Protein AF-0000000072577385 (afdb_homodimer)

Organism: Streptomyces coelicolor (strain ATCC BAA-471 / A3(2) / M145) (NCBI:txid100226)

Structure (mmCIF, N/CA/C/O backbone):
data_AF-0000000072577385-model_v1
#
loop_
_entity.id
_entity.type
_entity.pdbx_description
1 polymer 'Transcriptional regulator'
#
loop_
_atom_site.group_PDB
_atom_site.id
_atom_site.type_symbol
_atom_site.label_atom_id
_atom_site.label_alt_id
_atom_site.label_comp_id
_atom_site.label_asym_id
_atom_site.label_entity_id
_atom_site.label_seq_id
_atom_site.pdbx_PDB_ins_code
_atom_site.Cartn_x
_atom_site.Cartn_y
_atom_site.Cartn_z
_atom_site.occupancy
_atom_site.B_iso_or_equiv
_atom_site.auth_seq_id
_atom_site.auth_comp_id
_atom_site.auth_asym_id
_atom_site.auth_atom_id
_atom_site.pdbx_PDB_model_num
ATOM 1 N N . MET A 1 1 ? -15.625 -15.891 14.25 1 53.81 1 MET A N 1
ATOM 2 C CA . MET A 1 1 ? -14.234 -16.266 13.984 1 53.81 1 MET A CA 1
ATOM 3 C C . MET A 1 1 ? -14 -16.469 12.492 1 53.81 1 MET A C 1
ATOM 5 O O . MET A 1 1 ? -13.055 -15.898 11.93 1 53.81 1 MET A O 1
ATOM 9 N N . ASP A 1 2 ? -15.062 -17.094 11.891 1 67.69 2 ASP A N 1
ATOM 10 C CA . ASP A 1 2 ? -15 -17.438 10.469 1 67.69 2 ASP A CA 1
ATOM 11 C C . ASP A 1 2 ? -15.195 -16.203 9.594 1 67.69 2 ASP A C 1
ATOM 13 O O . ASP A 1 2 ? -14.484 -16.016 8.609 1 67.69 2 ASP A O 1
ATOM 17 N N . ASP A 1 3 ? -15.93 -15.266 10.227 1 82.25 3 ASP A N 1
ATOM 18 C CA . ASP A 1 3 ? -16.25 -14.086 9.43 1 82.25 3 ASP A CA 1
ATOM 19 C C . ASP A 1 3 ? -15.062 -13.125 9.383 1 82.25 3 ASP A C 1
ATOM 21 O O . ASP A 1 3 ? -14.727 -12.602 8.312 1 82.25 3 ASP A O 1
ATOM 25 N N . VAL A 1 4 ? -14.359 -13.148 10.523 1 87.62 4 VAL A N 1
ATOM 26 C CA . VAL A 1 4 ? -13.211 -12.25 10.594 1 87.62 4 VAL A CA 1
ATOM 27 C C . VAL A 1 4 ? -12.125 -12.719 9.641 1 87.62 4 VAL A C 1
ATOM 29 O O . VAL A 1 4 ? -11.5 -11.914 8.953 1 87.62 4 VAL A O 1
ATOM 32 N N . ASP A 1 5 ? -11.984 -14.008 9.555 1 89.56 5 ASP A N 1
ATOM 33 C CA . ASP A 1 5 ? -10.961 -14.562 8.672 1 89.56 5 ASP A CA 1
ATOM 34 C C . ASP A 1 5 ? -11.289 -14.289 7.207 1 89.56 5 ASP A C 1
ATOM 36 O O . ASP A 1 5 ? -10.406 -13.945 6.418 1 89.56 5 ASP A O 1
ATOM 40 N N . ALA A 1 6 ? -12.531 -14.414 6.934 1 89.62 6 ALA A N 1
ATOM 41 C CA . ALA A 1 6 ? -12.961 -14.188 5.559 1 89.62 6 ALA A CA 1
ATOM 42 C C . ALA A 1 6 ? -12.797 -12.719 5.16 1 89.62 6 ALA A C 1
ATOM 44 O O . ALA A 1 6 ? -12.336 -12.422 4.055 1 89.62 6 ALA A O 1
ATOM 45 N N . VAL A 1 7 ? -13.164 -11.859 6.102 1 92.06 7 VAL A N 1
ATOM 46 C CA . VAL A 1 7 ? -13.031 -10.43 5.832 1 92.06 7 VAL A CA 1
ATOM 47 C C . VAL A 1 7 ? -11.555 -10.062 5.727 1 92.06 7 VAL A C 1
ATOM 49 O O . VAL A 1 7 ? -11.156 -9.328 4.82 1 92.06 7 VAL A O 1
ATOM 52 N N . THR A 1 8 ? -10.773 -10.609 6.582 1 94.31 8 THR A N 1
ATOM 53 C CA . THR A 1 8 ? -9.344 -10.32 6.594 1 94.31 8 THR A CA 1
ATOM 54 C C . THR A 1 8 ? -8.695 -10.758 5.277 1 94.31 8 THR A C 1
ATOM 56 O O . THR A 1 8 ? -7.855 -10.039 4.73 1 94.31 8 THR A O 1
ATOM 59 N N . ARG A 1 9 ? -9.102 -11.836 4.762 1 93.19 9 ARG A N 1
ATOM 60 C CA . ARG A 1 9 ? -8.562 -12.32 3.494 1 93.19 9 ARG A CA 1
ATOM 61 C C . ARG A 1 9 ? -8.906 -11.367 2.352 1 93.19 9 ARG A C 1
ATOM 63 O O . ARG A 1 9 ? -8.062 -11.086 1.499 1 93.19 9 ARG A O 1
ATOM 70 N N . GLN A 1 10 ? -10.133 -10.906 2.35 1 94.25 10 GLN A N 1
ATOM 71 C CA . GLN A 1 10 ? -10.547 -9.969 1.309 1 94.25 10 GLN A CA 1
ATOM 72 C C . GLN A 1 10 ? -9.781 -8.656 1.418 1 94.25 10 GLN A C 1
ATOM 74 O O . GLN A 1 10 ? -9.359 -8.086 0.407 1 94.25 10 GLN A O 1
ATOM 79 N N . VAL A 1 11 ? -9.578 -8.188 2.643 1 95.38 11 VAL A N 1
ATOM 80 C CA . VAL A 1 11 ? -8.844 -6.941 2.855 1 95.38 11 VAL A CA 1
ATOM 81 C C . VAL A 1 11 ? -7.379 -7.129 2.457 1 95.38 11 VAL A C 1
ATOM 83 O O . VAL A 1 11 ? -6.773 -6.242 1.85 1 95.38 11 VAL A O 1
ATOM 86 N N . LEU A 1 12 ? -6.859 -8.258 2.762 1 94.62 12 LEU A N 1
ATOM 87 C CA . LEU A 1 12 ? -5.48 -8.539 2.377 1 94.62 12 LEU A CA 1
ATOM 88 C C . LEU A 1 12 ? -5.332 -8.555 0.86 1 94.62 12 LEU A C 1
ATOM 90 O O . LEU A 1 12 ? -4.348 -8.039 0.322 1 94.62 12 LEU A O 1
ATOM 94 N N . THR A 1 13 ? -6.273 -9.172 0.182 1 94.12 13 THR A N 1
ATOM 95 C CA . THR A 1 13 ? -6.262 -9.188 -1.276 1 94.12 13 THR A CA 1
ATOM 96 C C . THR A 1 13 ? -6.324 -7.766 -1.835 1 94.12 13 THR A C 1
ATOM 98 O O . THR A 1 13 ? -5.527 -7.398 -2.703 1 94.12 13 THR A O 1
ATOM 101 N N . ALA A 1 14 ? -7.207 -6.957 -1.33 1 95.19 14 ALA A N 1
ATOM 102 C CA . ALA A 1 14 ? -7.312 -5.559 -1.733 1 95.19 14 ALA A CA 1
ATOM 103 C C . ALA A 1 14 ? -6.027 -4.797 -1.422 1 95.19 14 ALA A C 1
ATOM 105 O O . ALA A 1 14 ? -5.605 -3.939 -2.199 1 95.19 14 ALA A O 1
ATOM 106 N N . SER A 1 15 ? -5.496 -5.121 -0.265 1 95.19 15 SER A N 1
ATOM 107 C CA . SER A 1 15 ? -4.25 -4.488 0.151 1 95.19 15 SER A CA 1
ATOM 108 C C . SER A 1 15 ? -3.133 -4.762 -0.851 1 95.19 15 SER A C 1
ATOM 110 O O . SER A 1 15 ? -2.391 -3.85 -1.223 1 95.19 15 SER A O 1
ATOM 112 N N . ARG A 1 16 ? -3.047 -5.984 -1.324 1 93.25 16 ARG A N 1
ATOM 113 C CA . ARG A 1 16 ? -2.047 -6.312 -2.336 1 93.25 16 ARG A CA 1
ATOM 114 C C . ARG A 1 16 ? -2.26 -5.492 -3.602 1 93.25 16 ARG A C 1
ATOM 116 O O . ARG A 1 16 ? -1.306 -4.945 -4.164 1 93.25 16 ARG A O 1
ATOM 123 N N . LEU A 1 17 ? -3.451 -5.391 -4.02 1 93.81 17 LEU A N 1
ATOM 124 C CA . LEU A 1 17 ? -3.809 -4.609 -5.199 1 93.81 17 LEU A CA 1
ATOM 125 C C . LEU A 1 17 ? -3.443 -3.143 -5.012 1 93.81 17 LEU A C 1
ATOM 127 O O . LEU A 1 17 ? -2.812 -2.539 -5.883 1 93.81 17 LEU A O 1
ATOM 131 N N . LEU A 1 18 ? -3.812 -2.619 -3.914 1 95.06 18 LEU A N 1
ATOM 132 C CA . LEU A 1 18 ? -3.605 -1.199 -3.656 1 95.06 18 LEU A CA 1
ATOM 133 C C . LEU A 1 18 ? -2.129 -0.898 -3.422 1 95.06 18 LEU A C 1
ATOM 135 O O . LEU A 1 18 ? -1.644 0.175 -3.787 1 95.06 18 LEU A O 1
ATOM 139 N N . VAL A 1 19 ? -1.389 -1.764 -2.797 1 93.25 19 VAL A N 1
ATOM 140 C CA . VAL A 1 19 ? 0.055 -1.613 -2.648 1 93.25 19 VAL A CA 1
ATOM 141 C C . VAL A 1 19 ? 0.725 -1.665 -4.02 1 93.25 19 VAL A C 1
ATOM 143 O O . VAL A 1 19 ? 1.671 -0.919 -4.285 1 93.25 19 VAL A O 1
ATOM 146 N N . ALA A 1 20 ? 0.242 -2.541 -4.934 1 92.88 20 ALA A N 1
ATOM 147 C CA . ALA A 1 20 ? 0.748 -2.576 -6.301 1 92.88 20 ALA A CA 1
ATOM 148 C C . ALA A 1 20 ? 0.546 -1.231 -6.996 1 92.88 20 ALA A C 1
ATOM 150 O O . ALA A 1 20 ? 1.449 -0.731 -7.668 1 92.88 20 ALA A O 1
ATOM 151 N N . VAL A 1 21 ? -0.607 -0.659 -6.836 1 93.56 21 VAL A N 1
ATOM 152 C CA . VAL A 1 21 ? -0.914 0.656 -7.387 1 93.56 21 VAL A CA 1
ATOM 153 C C . VAL A 1 21 ? 0.066 1.689 -6.836 1 93.56 21 VAL A C 1
ATOM 155 O O . VAL A 1 21 ? 0.582 2.525 -7.582 1 93.56 21 VAL A O 1
ATOM 158 N N . SER A 1 22 ? 0.301 1.609 -5.52 1 92.56 22 SER A N 1
ATOM 159 C CA . SER A 1 22 ? 1.216 2.545 -4.875 1 92.56 22 SER A CA 1
ATOM 160 C C . SER A 1 22 ? 2.639 2.375 -5.395 1 92.56 22 SER A C 1
ATOM 162 O O . SER A 1 22 ? 3.328 3.361 -5.668 1 92.56 22 SER A O 1
ATOM 164 N N . ALA A 1 23 ? 3.059 1.188 -5.543 1 89.94 23 ALA A N 1
ATOM 165 C CA . ALA A 1 23 ? 4.402 0.901 -6.039 1 89.94 23 ALA A CA 1
ATOM 166 C C . ALA A 1 23 ? 4.594 1.46 -7.445 1 89.94 23 ALA A C 1
ATOM 168 O O . ALA A 1 23 ? 5.625 2.068 -7.742 1 89.94 23 ALA A O 1
ATOM 169 N N . ARG A 1 24 ? 3.633 1.307 -8.258 1 89.75 24 ARG A N 1
ATOM 170 C CA . ARG A 1 24 ? 3.715 1.815 -9.625 1 89.75 24 ARG A CA 1
ATOM 171 C C . ARG A 1 24 ? 3.742 3.34 -9.641 1 89.75 24 ARG A C 1
ATOM 173 O O . ARG A 1 24 ? 4.473 3.945 -10.43 1 89.75 24 ARG A O 1
ATOM 180 N N . SER A 1 25 ? 2.975 3.908 -8.781 1 89.62 25 SER A N 1
ATOM 181 C CA . SER A 1 25 ? 2.891 5.363 -8.727 1 89.62 25 SER A CA 1
ATOM 182 C C . SER A 1 25 ? 4.191 5.973 -8.211 1 89.62 25 SER A C 1
ATOM 184 O O . SER A 1 25 ? 4.609 7.035 -8.672 1 89.62 25 SER A O 1
ATOM 186 N N . LEU A 1 26 ? 4.859 5.281 -7.25 1 86.25 26 LEU A N 1
ATOM 187 C CA . LEU A 1 26 ? 6.121 5.746 -6.684 1 86.25 26 LEU A CA 1
ATOM 188 C C . LEU A 1 26 ? 7.258 5.602 -7.695 1 86.25 26 LEU A C 1
ATOM 190 O O . LEU A 1 26 ? 8.172 6.43 -7.73 1 86.25 26 LEU A O 1
ATOM 194 N N . SER A 1 27 ? 7.246 4.531 -8.445 1 80.62 27 SER A N 1
ATOM 195 C CA . SER A 1 27 ? 8.305 4.285 -9.422 1 80.62 27 SER A CA 1
ATOM 196 C C . SER A 1 27 ? 8.352 5.391 -10.469 1 80.62 27 SER A C 1
ATOM 198 O O . SER A 1 27 ? 9.398 5.617 -11.094 1 80.62 27 SER A O 1
ATOM 200 N N . ALA A 1 28 ? 7.254 6.043 -10.602 1 72.88 28 ALA A N 1
ATOM 201 C CA . ALA A 1 28 ? 7.199 7.129 -11.578 1 72.88 28 ALA A CA 1
ATOM 202 C C . ALA A 1 28 ? 8.016 8.328 -11.102 1 72.88 28 ALA A C 1
ATOM 204 O O . ALA A 1 28 ? 8.414 9.172 -11.906 1 72.88 28 ALA A O 1
ATOM 205 N N . VAL A 1 29 ? 8.148 8.531 -9.734 1 68.19 29 VAL A N 1
ATOM 206 C CA . VAL A 1 29 ? 8.93 9.656 -9.219 1 68.19 29 VAL A CA 1
ATOM 207 C C . VAL A 1 29 ? 10.344 9.195 -8.875 1 68.19 29 VAL A C 1
ATOM 209 O O . VAL A 1 29 ? 11.102 9.93 -8.242 1 68.19 29 VAL A O 1
ATOM 212 N N . GLU A 1 30 ? 10.914 8.57 -9.727 1 58.31 30 GLU A N 1
ATOM 213 C CA . GLU A 1 30 ? 12.281 8.062 -9.695 1 58.31 30 GLU A CA 1
ATOM 214 C C . GLU A 1 30 ? 12.672 7.602 -8.297 1 58.31 30 GLU A C 1
ATOM 216 O O . GLU A 1 30 ? 11.977 7.891 -7.324 1 58.31 30 GLU A O 1
ATOM 221 N N . ASP A 1 31 ? 13.562 6.594 -8.086 1 59.91 31 ASP A N 1
ATOM 222 C CA . ASP A 1 31 ? 14.148 5.809 -7 1 59.91 31 ASP A CA 1
ATOM 223 C C . ASP A 1 31 ? 14.555 6.707 -5.836 1 59.91 31 ASP A C 1
ATOM 225 O O . ASP A 1 31 ? 15.398 6.328 -5.023 1 59.91 31 ASP A O 1
ATOM 229 N N . ARG A 1 32 ? 13.914 7.926 -5.691 1 62.06 32 ARG A N 1
ATOM 230 C CA . ARG A 1 32 ? 14.422 8.875 -4.703 1 62.06 32 ARG A CA 1
ATOM 231 C C . ARG A 1 32 ? 13.719 8.688 -3.361 1 62.06 32 ARG A C 1
ATOM 233 O O . ARG A 1 32 ? 14.25 9.07 -2.318 1 62.06 32 ARG A O 1
ATOM 240 N N . VAL A 1 33 ? 12.586 8.141 -3.377 1 81.31 33 VAL A N 1
ATOM 241 C CA . VAL A 1 33 ? 11.812 8.102 -2.139 1 81.31 33 VAL A CA 1
ATOM 242 C C . VAL A 1 33 ? 11.305 6.68 -1.89 1 81.31 33 VAL A C 1
ATOM 244 O O . VAL A 1 33 ? 10.695 6.07 -2.771 1 81.31 33 VAL A O 1
ATOM 247 N N . THR A 1 34 ? 11.664 6.188 -0.774 1 82.5 34 THR A N 1
ATOM 248 C CA . THR A 1 34 ? 11.164 4.867 -0.392 1 82.5 34 THR A CA 1
ATOM 249 C C . THR A 1 34 ? 9.734 4.961 0.117 1 82.5 34 THR A C 1
ATOM 251 O O . THR A 1 34 ? 9.211 6.055 0.333 1 82.5 34 THR A O 1
ATOM 254 N N . LEU A 1 35 ? 9.156 3.826 0.312 1 88.31 35 LEU A N 1
ATOM 255 C CA . LEU A 1 35 ? 7.762 3.805 0.746 1 88.31 35 LEU A CA 1
ATOM 256 C C . LEU A 1 35 ? 7.609 4.445 2.121 1 88.31 35 LEU A C 1
ATOM 258 O O . LEU A 1 35 ? 6.758 5.316 2.314 1 88.31 35 LEU A O 1
ATOM 262 N N . PRO A 1 36 ? 8.531 4.141 3.074 1 88.81 36 PRO A N 1
ATOM 263 C CA . PRO A 1 36 ? 8.383 4.805 4.371 1 88.81 36 PRO A CA 1
ATOM 264 C C . PRO A 1 36 ? 8.617 6.312 4.297 1 88.81 36 PRO A C 1
ATOM 266 O O . PRO A 1 36 ? 7.934 7.078 4.98 1 88.81 36 PRO A O 1
ATOM 269 N N . GLN A 1 37 ? 9.523 6.656 3.447 1 89.88 37 GLN A N 1
ATOM 270 C CA . GLN A 1 37 ? 9.781 8.078 3.256 1 89.88 37 GLN A CA 1
ATOM 271 C C . GLN A 1 37 ? 8.578 8.773 2.627 1 89.88 37 GLN A C 1
ATOM 273 O O . GLN A 1 37 ? 8.219 9.891 3.02 1 89.88 37 GLN A O 1
ATOM 278 N N . PHE A 1 38 ? 8.039 8.148 1.693 1 91.31 38 PHE A N 1
ATOM 279 C CA . PHE A 1 38 ? 6.844 8.727 1.08 1 91.31 38 PHE A CA 1
ATOM 280 C C . PHE A 1 38 ? 5.719 8.852 2.098 1 91.31 38 PHE A C 1
ATOM 282 O O . PHE A 1 38 ? 4.996 9.852 2.113 1 91.31 38 PHE A O 1
ATOM 289 N N . ARG A 1 39 ? 5.52 7.863 2.891 1 93.12 39 ARG A N 1
ATOM 290 C CA . ARG A 1 39 ? 4.512 7.93 3.943 1 93.12 39 ARG A CA 1
ATOM 291 C C . ARG A 1 39 ? 4.746 9.133 4.848 1 93.12 39 ARG A C 1
ATOM 293 O O . ARG A 1 39 ? 3.797 9.812 5.254 1 93.12 39 ARG A O 1
ATOM 300 N N . MET A 1 40 ? 5.977 9.406 5.113 1 94.25 40 MET A N 1
ATOM 301 C CA . MET A 1 40 ? 6.305 10.562 5.934 1 94.25 40 MET A CA 1
ATOM 302 C C . MET A 1 40 ? 5.914 11.859 5.227 1 94.25 40 MET A C 1
ATOM 304 O O . MET A 1 40 ? 5.344 12.766 5.844 1 94.25 40 MET A O 1
ATOM 308 N N . LEU A 1 41 ? 6.211 11.93 3.99 1 95 41 LEU A N 1
ATOM 309 C CA . LEU A 1 41 ? 5.844 13.109 3.213 1 95 41 LEU A CA 1
ATOM 310 C C . LEU A 1 41 ? 4.332 13.328 3.24 1 95 41 LEU A C 1
ATOM 312 O O . LEU A 1 41 ? 3.867 14.461 3.359 1 95 41 LEU A O 1
ATOM 316 N N . VAL A 1 42 ? 3.652 12.289 3.135 1 93.81 42 VAL A N 1
ATOM 317 C CA . VAL A 1 42 ? 2.195 12.375 3.139 1 93.81 42 VAL A CA 1
ATOM 318 C C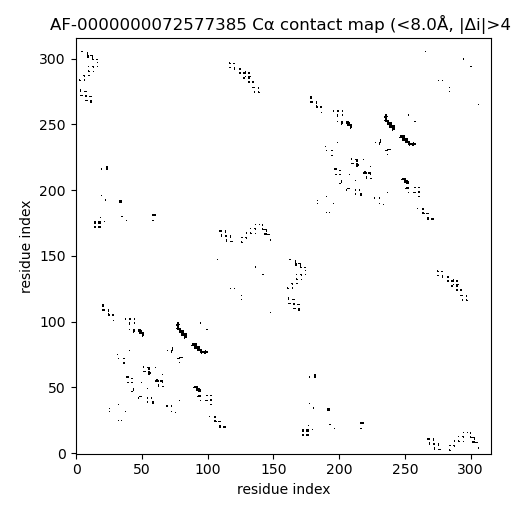 . VAL A 1 42 ? 1.712 12.891 4.492 1 93.81 42 VAL A C 1
ATOM 320 O O . VAL A 1 42 ? 0.821 13.742 4.555 1 93.81 42 VAL A O 1
ATOM 323 N N . VAL A 1 43 ? 2.262 12.367 5.578 1 93.38 43 VAL A N 1
ATOM 324 C CA . VAL A 1 43 ? 1.895 12.82 6.914 1 93.38 43 VAL A CA 1
ATOM 325 C C . VAL A 1 43 ? 2.164 14.32 7.043 1 93.38 43 VAL A C 1
ATOM 327 O O . VAL A 1 43 ? 1.313 15.07 7.527 1 93.38 43 VAL A O 1
ATOM 330 N N . LEU A 1 44 ? 3.295 14.742 6.551 1 95 44 LEU A N 1
ATOM 331 C CA . LEU A 1 44 ? 3.65 16.156 6.605 1 95 44 LEU A CA 1
ATOM 332 C C . LEU A 1 44 ? 2.697 16.984 5.754 1 95 44 LEU A C 1
ATOM 334 O O . LEU A 1 44 ? 2.357 18.125 6.117 1 95 44 LEU A O 1
ATOM 338 N N . SER A 1 45 ? 2.342 16.438 4.637 1 93.88 45 SER A N 1
ATOM 339 C CA . SER A 1 45 ? 1.439 17.156 3.732 1 93.88 45 SER A CA 1
ATOM 340 C C . SER A 1 45 ? 0.059 17.328 4.359 1 93.88 45 SER A C 1
ATOM 342 O O . SER A 1 45 ? -0.608 18.344 4.129 1 93.88 45 SER A O 1
ATOM 344 N N . THR A 1 46 ? -0.383 16.406 5.152 1 89.38 46 THR A N 1
ATOM 345 C CA . THR A 1 46 ? -1.73 16.406 5.711 1 89.38 46 THR A CA 1
ATOM 346 C C . THR A 1 46 ? -1.775 17.172 7.027 1 89.38 46 THR A C 1
ATOM 348 O O . THR A 1 46 ? -2.768 17.844 7.332 1 89.38 46 THR A O 1
ATOM 351 N N . ARG A 1 47 ? -0.711 17.125 7.746 1 89.31 47 ARG A N 1
ATOM 352 C CA . ARG A 1 47 ? -0.729 17.703 9.086 1 89.31 47 ARG A CA 1
ATOM 353 C C . ARG A 1 47 ? 0.003 19.031 9.125 1 89.31 47 ARG A C 1
ATOM 355 O O . ARG A 1 47 ? -0.164 19.812 10.062 1 89.31 47 ARG A O 1
ATOM 362 N N . GLY A 1 48 ? 0.812 19.281 8.125 1 91.12 48 GLY A N 1
ATOM 363 C CA . GLY A 1 48 ? 1.664 20.453 8.172 1 91.12 48 GLY A CA 1
ATOM 364 C C . GLY A 1 48 ? 2.908 20.266 9.016 1 91.12 48 GLY A C 1
ATOM 365 O O . GLY A 1 48 ? 3.402 19.141 9.148 1 91.12 48 GLY A O 1
ATOM 366 N N . ALA A 1 49 ? 3.434 21.312 9.523 1 92.25 49 ALA A N 1
ATOM 367 C CA . ALA A 1 49 ? 4.652 21.25 10.328 1 92.25 49 ALA A CA 1
ATOM 368 C C . ALA A 1 49 ? 4.465 20.312 11.523 1 92.25 49 ALA A C 1
ATOM 370 O O . ALA A 1 49 ? 3.498 20.453 12.281 1 92.25 49 ALA A O 1
ATOM 371 N N . THR A 1 50 ? 5.371 19.344 11.68 1 94.25 50 THR A N 1
ATOM 372 C CA . THR A 1 50 ? 5.207 18.297 12.68 1 94.25 50 THR A CA 1
ATOM 373 C C . THR A 1 50 ? 6.523 18.016 13.398 1 94.25 50 THR A C 1
ATOM 375 O O . THR A 1 50 ? 7.59 18.047 12.781 1 94.25 50 THR A O 1
ATOM 378 N N . LYS A 1 51 ? 6.414 17.75 14.703 1 94.62 51 LYS A N 1
ATOM 379 C CA . LYS A 1 51 ? 7.594 17.391 15.484 1 94.62 51 LYS A CA 1
ATOM 380 C C . LYS A 1 51 ? 8.086 15.984 15.125 1 94.62 51 LYS A C 1
ATOM 382 O O . LYS A 1 51 ? 7.285 15.117 14.766 1 94.62 51 LYS A O 1
ATOM 387 N N . LEU A 1 52 ? 9.406 15.805 15.305 1 93.81 52 LEU A N 1
ATOM 388 C CA . LEU A 1 52 ? 10.016 14.516 14.992 1 93.81 52 LEU A CA 1
ATOM 389 C C . LEU A 1 52 ? 9.359 13.391 15.797 1 93.81 52 LEU A C 1
ATOM 391 O O . LEU A 1 52 ? 9.086 12.32 15.258 1 93.81 52 LEU A O 1
ATOM 395 N N . VAL A 1 53 ? 9.109 13.641 17.016 1 93.62 53 VAL A N 1
ATOM 396 C CA . VAL A 1 53 ? 8.547 12.625 17.906 1 93.62 53 VAL A CA 1
ATOM 397 C C . VAL A 1 53 ? 7.141 12.258 17.438 1 93.62 53 VAL A C 1
ATOM 399 O O . VAL A 1 53 ? 6.766 11.078 17.438 1 93.62 53 VAL A O 1
ATOM 402 N N . ALA A 1 54 ? 6.422 13.211 17.031 1 94.31 54 ALA A N 1
ATOM 403 C CA . ALA A 1 54 ? 5.07 12.977 16.531 1 94.31 54 ALA A CA 1
ATOM 404 C C . ALA A 1 54 ? 5.102 12.188 15.219 1 94.31 54 ALA A C 1
ATOM 406 O O . ALA A 1 54 ? 4.281 11.297 15.008 1 94.31 54 ALA A O 1
ATOM 407 N N . LEU A 1 55 ? 6 12.508 14.359 1 94.31 55 LEU A N 1
ATOM 408 C CA . LEU A 1 55 ? 6.16 11.789 13.102 1 94.31 55 LEU A CA 1
ATOM 409 C C . LEU A 1 55 ? 6.492 10.32 13.352 1 94.31 55 LEU A C 1
ATOM 411 O O . LEU A 1 55 ? 5.918 9.438 12.711 1 94.31 55 LEU A O 1
ATOM 415 N N . ALA A 1 56 ? 7.434 10.102 14.281 1 94.75 56 ALA A N 1
ATOM 416 C CA . ALA A 1 56 ? 7.824 8.742 14.625 1 94.75 56 ALA A CA 1
ATOM 417 C C . ALA A 1 56 ? 6.625 7.934 15.125 1 94.75 56 ALA A C 1
ATOM 419 O O . ALA A 1 56 ? 6.43 6.785 14.719 1 94.75 56 ALA A O 1
ATOM 420 N N . ASP A 1 57 ? 5.773 8.555 15.945 1 94 57 ASP A N 1
ATOM 421 C CA . ASP A 1 57 ? 4.59 7.914 16.5 1 94 57 ASP A CA 1
ATOM 422 C C . ASP A 1 57 ? 3.576 7.586 15.406 1 94 57 ASP A C 1
ATOM 424 O O . ASP A 1 57 ? 3.047 6.473 15.359 1 94 57 ASP A O 1
ATOM 428 N N . LEU A 1 58 ? 3.355 8.508 14.508 1 90.31 58 LEU A N 1
ATOM 429 C CA . LEU A 1 58 ? 2.369 8.352 13.445 1 90.31 58 LEU A CA 1
ATOM 430 C C . LEU A 1 58 ? 2.807 7.289 12.445 1 90.31 58 LEU A C 1
ATOM 432 O O . LEU A 1 58 ? 1.97 6.586 11.867 1 90.31 58 LEU A O 1
ATOM 436 N N . LEU A 1 59 ? 4.07 7.137 12.281 1 91.25 59 LEU A N 1
ATOM 437 C CA . LEU A 1 59 ? 4.598 6.172 11.32 1 91.25 59 LEU A CA 1
ATOM 438 C C . LEU A 1 59 ? 4.898 4.84 12 1 91.25 59 LEU A C 1
ATOM 440 O O . LEU A 1 59 ? 5.219 3.857 11.328 1 91.25 59 LEU A O 1
ATOM 444 N N . HIS A 1 60 ? 4.828 4.82 13.336 1 89.31 60 HIS A N 1
ATOM 445 C CA . HIS A 1 60 ? 5.109 3.623 14.117 1 89.31 60 HIS A CA 1
ATOM 446 C C . HIS A 1 60 ? 6.523 3.117 13.859 1 89.31 60 HIS A C 1
ATOM 448 O O . HIS A 1 60 ? 6.723 1.937 13.57 1 89.31 60 HIS A O 1
ATOM 454 N N . VAL A 1 61 ? 7.473 4.039 13.969 1 89.31 61 VAL A N 1
ATOM 455 C CA . VAL A 1 61 ? 8.891 3.715 13.859 1 89.31 61 VAL A CA 1
ATOM 456 C C . VAL A 1 61 ? 9.648 4.316 15.039 1 89.31 61 VAL A C 1
ATOM 458 O O . VAL A 1 61 ? 9.133 5.191 15.734 1 89.31 61 VAL A O 1
ATOM 461 N N . ALA A 1 62 ? 10.82 3.824 15.211 1 92.12 62 ALA A N 1
ATOM 462 C CA . ALA A 1 62 ? 11.688 4.379 16.25 1 92.12 62 ALA A CA 1
ATOM 463 C C . ALA A 1 62 ? 12.117 5.801 15.898 1 92.12 62 ALA A C 1
ATOM 465 O O . ALA A 1 62 ? 12.289 6.133 14.727 1 92.12 62 ALA A O 1
ATOM 466 N N . PRO A 1 63 ? 12.312 6.602 16.969 1 94 63 PRO A N 1
ATOM 467 C CA . PRO A 1 63 ? 12.766 7.973 16.719 1 94 63 PRO A CA 1
ATOM 468 C C . PRO A 1 63 ? 14.062 8.031 15.906 1 94 63 PRO A C 1
ATOM 470 O O . PRO A 1 63 ? 14.211 8.906 15.047 1 94 63 PRO A O 1
ATOM 473 N N . SER A 1 64 ? 14.93 7.133 16.125 1 94.19 64 SER A N 1
ATOM 474 C CA . SER A 1 64 ? 16.188 7.102 15.383 1 94.19 64 SER A CA 1
ATOM 475 C C . SER A 1 64 ? 15.93 6.859 13.898 1 94.19 64 SER A C 1
ATOM 477 O O . SER A 1 64 ? 16.578 7.473 13.047 1 94.19 64 SER A O 1
ATOM 479 N N . THR A 1 65 ? 14.961 6.031 13.578 1 90.25 65 THR A N 1
ATOM 480 C CA . THR A 1 65 ? 14.578 5.75 12.195 1 90.25 65 THR A CA 1
ATOM 481 C C . THR A 1 65 ? 13.922 6.973 11.555 1 90.25 65 THR A C 1
ATOM 483 O O . THR A 1 65 ? 14.242 7.328 10.414 1 90.25 65 THR A O 1
ATOM 486 N N . ALA A 1 66 ? 13.078 7.535 12.305 1 93.94 66 ALA A N 1
ATOM 487 C CA . ALA A 1 66 ? 12.422 8.742 11.812 1 93.94 66 ALA A CA 1
ATOM 488 C C . ALA A 1 66 ? 13.445 9.844 11.516 1 93.94 66 ALA A C 1
ATOM 490 O O . ALA A 1 66 ? 13.336 10.531 10.492 1 93.94 66 ALA A O 1
ATOM 491 N N . MET A 1 67 ? 14.398 9.961 12.352 1 95.06 67 MET A N 1
ATOM 492 C CA . MET A 1 67 ? 15.422 10.984 12.172 1 95.06 67 MET A CA 1
ATOM 493 C C . MET A 1 67 ? 16.219 10.742 10.898 1 95.06 67 MET A C 1
ATOM 495 O O . MET A 1 67 ? 16.469 11.672 10.125 1 95.06 67 MET A O 1
ATOM 499 N N . ARG A 1 68 ? 16.562 9.594 10.75 1 93.81 68 ARG A N 1
ATOM 500 C CA . ARG A 1 68 ? 17.312 9.25 9.547 1 93.81 68 ARG A CA 1
ATOM 501 C C . ARG A 1 68 ? 16.484 9.516 8.297 1 93.81 68 ARG A C 1
ATOM 503 O O . ARG A 1 68 ? 17.016 10.016 7.297 1 93.81 68 ARG A O 1
ATOM 510 N N . MET A 1 69 ? 15.234 9.172 8.305 1 92.56 69 MET A N 1
ATOM 511 C CA . MET A 1 69 ? 14.344 9.422 7.18 1 92.56 69 MET A CA 1
ATOM 512 C C . MET A 1 69 ? 14.234 10.922 6.898 1 92.56 69 MET A C 1
ATOM 514 O O . MET A 1 69 ? 14.305 11.344 5.742 1 92.56 69 MET A O 1
ATOM 518 N N . VAL A 1 70 ? 14.133 11.648 7.934 1 94.75 70 VAL A N 1
ATOM 519 C CA . VAL A 1 70 ? 14.031 13.094 7.809 1 94.75 70 VAL A CA 1
ATOM 520 C C . VAL A 1 70 ? 15.297 13.656 7.168 1 94.75 70 VAL A C 1
ATOM 522 O O . VAL A 1 70 ? 15.227 14.469 6.242 1 94.75 70 VAL A O 1
ATOM 525 N N . ASP A 1 71 ? 16.422 13.18 7.652 1 95.25 71 ASP A N 1
ATOM 526 C CA . ASP A 1 71 ? 17.688 13.641 7.117 1 95.25 71 ASP A CA 1
ATOM 527 C C . ASP A 1 71 ? 17.797 13.367 5.617 1 95.25 71 ASP A C 1
ATOM 529 O O . ASP A 1 71 ? 18.25 14.219 4.852 1 95.25 71 ASP A O 1
ATOM 533 N N . ARG A 1 72 ? 17.312 12.273 5.25 1 93.5 72 ARG A N 1
ATOM 534 C CA . ARG A 1 72 ? 17.359 11.906 3.84 1 93.5 72 ARG A CA 1
ATOM 535 C C . ARG A 1 72 ? 16.422 12.781 3.018 1 93.5 72 ARG A C 1
ATOM 537 O O . ARG A 1 72 ? 16.766 13.188 1.904 1 93.5 72 ARG A O 1
ATOM 544 N N . LEU A 1 73 ? 15.297 13.023 3.523 1 94.88 73 LEU A N 1
ATOM 545 C CA . LEU A 1 73 ? 14.32 13.852 2.818 1 94.88 73 LEU A CA 1
ATOM 546 C C . LEU A 1 73 ? 14.805 15.289 2.699 1 94.88 73 LEU A C 1
ATOM 548 O O . LEU A 1 73 ? 14.586 15.938 1.677 1 94.88 73 LEU A O 1
ATOM 552 N N . ILE A 1 74 ? 15.5 15.75 3.707 1 96.06 74 ILE A N 1
ATOM 553 C CA . ILE A 1 74 ? 16.062 17.094 3.684 1 96.06 74 ILE A CA 1
ATOM 554 C C . ILE A 1 74 ? 17.203 17.156 2.662 1 96.06 74 ILE A C 1
ATOM 556 O O . ILE A 1 74 ? 17.266 18.094 1.866 1 96.06 74 ILE A O 1
ATOM 560 N N . ALA A 1 75 ? 17.984 16.172 2.742 1 94.81 75 ALA A N 1
ATOM 561 C CA . ALA A 1 75 ? 19.094 16.109 1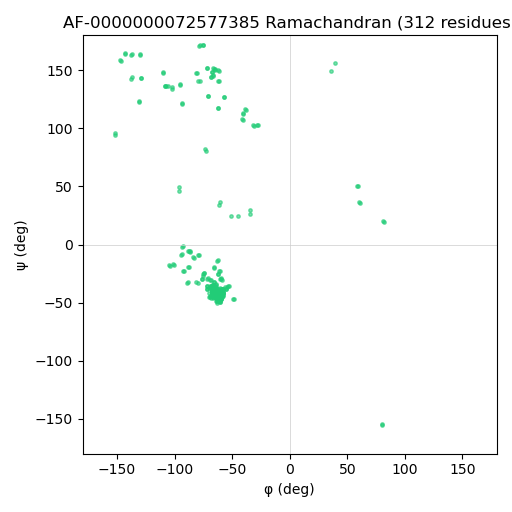.789 1 94.81 75 ALA A CA 1
ATOM 562 C C . ALA A 1 75 ? 18.578 16.062 0.354 1 94.81 75 ALA A C 1
ATOM 564 O O . ALA A 1 75 ? 19.203 16.609 -0.554 1 94.81 75 ALA A O 1
ATOM 565 N N . ALA A 1 76 ? 17.406 15.508 0.143 1 92.5 76 ALA A N 1
ATOM 566 C CA . ALA A 1 76 ? 16.812 15.375 -1.183 1 92.5 76 ALA A CA 1
ATOM 567 C C . ALA A 1 76 ? 16.016 16.625 -1.553 1 92.5 76 ALA A C 1
ATOM 569 O O . ALA A 1 76 ? 15.484 16.719 -2.658 1 92.5 76 ALA A O 1
ATOM 570 N N . GLY A 1 77 ? 15.898 17.547 -0.615 1 95 77 GLY A N 1
ATOM 571 C CA . GLY A 1 77 ? 15.203 18.812 -0.866 1 95 77 GLY A CA 1
ATOM 572 C C . GLY A 1 77 ? 13.695 18.688 -0.758 1 95 77 GLY A C 1
ATOM 573 O O . GLY A 1 77 ? 12.969 19.531 -1.278 1 95 77 GLY A O 1
ATOM 574 N N . LEU A 1 78 ? 13.188 17.672 -0.091 1 95.88 78 LEU A N 1
ATOM 575 C CA . LEU A 1 78 ? 11.758 17.406 -0.052 1 95.88 78 LEU A CA 1
ATOM 576 C C . LEU A 1 78 ? 11.148 17.891 1.257 1 95.88 78 LEU A C 1
ATOM 578 O O . LEU A 1 78 ? 9.922 18.031 1.364 1 95.88 78 LEU A O 1
ATOM 582 N N . ALA A 1 79 ? 12.008 18.125 2.227 1 96.62 79 ALA A N 1
ATOM 583 C CA . ALA A 1 79 ? 11.57 18.625 3.525 1 96.62 79 ALA A CA 1
ATOM 584 C C . ALA A 1 79 ? 12.586 19.625 4.09 1 96.62 79 ALA A C 1
ATOM 586 O O . ALA A 1 79 ? 13.727 19.688 3.627 1 96.62 79 ALA A O 1
ATOM 587 N N . ASP A 1 80 ? 12.195 20.344 5.035 1 96.62 80 ASP A N 1
ATOM 588 C CA . ASP A 1 80 ? 13.094 21.266 5.723 1 96.62 80 ASP A CA 1
ATOM 589 C C . ASP A 1 80 ? 12.719 21.406 7.195 1 96.62 80 ASP A C 1
ATOM 591 O O . ASP A 1 80 ? 11.633 21 7.605 1 96.62 80 ASP A O 1
ATOM 595 N N . ARG A 1 81 ? 13.734 21.844 7.93 1 93.94 81 ARG A N 1
ATOM 596 C CA . ARG A 1 81 ? 13.555 22.078 9.359 1 93.94 81 ARG A CA 1
ATOM 597 C C . ARG A 1 81 ? 13.234 23.531 9.648 1 93.94 81 ARG A C 1
ATOM 599 O O . ARG A 1 81 ? 13.797 24.438 9.023 1 93.94 81 ARG A O 1
ATOM 606 N N . GLN A 1 82 ? 12.297 23.625 10.516 1 90.75 82 GLN A N 1
ATOM 607 C CA . GLN A 1 82 ? 11.984 24.969 10.977 1 90.75 82 GLN A CA 1
ATOM 608 C C . GLN A 1 82 ? 11.961 25.047 12.5 1 90.75 82 GLN A C 1
ATOM 610 O O . GLN A 1 82 ? 11.617 24.062 13.172 1 90.75 82 GLN A O 1
ATOM 615 N N . VAL A 1 83 ? 12.445 26.188 12.977 1 87.19 83 VAL A N 1
ATOM 616 C CA . VAL A 1 83 ? 12.344 26.422 14.406 1 87.19 83 VAL A CA 1
ATOM 617 C C . VAL A 1 83 ? 10.883 26.688 14.781 1 87.19 83 VAL A C 1
ATOM 619 O O . VAL A 1 83 ? 10.172 27.406 14.078 1 87.19 83 VAL A O 1
ATOM 622 N N . ASN A 1 84 ? 10.469 25.953 15.734 1 83.19 84 ASN A N 1
ATOM 623 C CA . ASN A 1 84 ? 9.117 26.203 16.234 1 83.19 84 ASN A CA 1
ATOM 624 C C . ASN A 1 84 ? 8.992 27.609 16.812 1 83.19 84 ASN A C 1
ATOM 626 O O . ASN A 1 84 ? 9.672 27.953 17.781 1 83.19 84 ASN A O 1
ATOM 630 N N . PRO A 1 85 ? 8.164 28.359 16.219 1 82.62 85 PRO A N 1
ATOM 631 C CA . PRO A 1 85 ? 8.031 29.734 16.719 1 82.62 85 PRO A CA 1
ATOM 632 C C . PRO A 1 85 ? 7.527 29.797 18.156 1 82.62 85 PRO A C 1
ATOM 634 O O . PRO A 1 85 ? 7.848 30.734 18.875 1 82.62 85 PRO A O 1
ATOM 637 N N . ASP A 1 86 ? 6.816 28.734 18.516 1 86.25 86 ASP A N 1
ATOM 638 C CA . ASP A 1 86 ? 6.227 28.703 19.859 1 86.25 86 ASP A CA 1
ATOM 639 C C . ASP A 1 86 ? 7.203 28.141 20.875 1 86.25 86 ASP A C 1
ATOM 641 O O . ASP A 1 86 ? 6.992 28.266 22.094 1 86.25 86 ASP A O 1
ATOM 645 N N . ASN A 1 87 ? 8.141 27.469 20.469 1 86.12 87 ASN A N 1
ATOM 646 C CA . ASN A 1 87 ? 9.172 26.859 21.297 1 86.12 87 ASN A CA 1
ATOM 647 C C . ASN A 1 87 ? 10.492 26.703 20.531 1 86.12 87 ASN A C 1
ATOM 649 O O . ASN A 1 87 ? 10.719 25.703 19.875 1 86.12 87 ASN A O 1
ATOM 653 N N . ARG A 1 88 ? 11.305 27.641 20.688 1 84.12 88 ARG A N 1
ATOM 654 C CA . ARG A 1 88 ? 12.508 27.766 19.875 1 84.12 88 ARG A CA 1
ATOM 655 C C . ARG A 1 88 ? 13.43 26.562 20.078 1 84.12 88 ARG A C 1
ATOM 657 O O . ARG A 1 88 ? 14.305 26.297 19.266 1 84.12 88 ARG A O 1
ATOM 664 N N . ARG A 1 89 ? 13.156 25.781 21.109 1 82.88 89 ARG A N 1
ATOM 665 C CA . ARG A 1 89 ? 13.992 24.625 21.375 1 82.88 89 ARG A CA 1
ATOM 666 C C . ARG A 1 89 ? 13.492 23.406 20.609 1 82.88 89 ARG A C 1
ATOM 668 O O . ARG A 1 89 ? 14.164 22.359 20.578 1 82.88 89 ARG A O 1
ATOM 675 N N . GLU A 1 90 ? 12.367 23.641 19.984 1 88.25 90 GLU A N 1
ATOM 676 C CA . GLU A 1 90 ? 11.758 22.531 19.25 1 88.25 90 GLU A CA 1
ATOM 677 C C . GLU A 1 90 ? 11.883 22.734 17.734 1 88.25 90 GLU A C 1
ATOM 679 O O . GLU A 1 90 ? 11.758 23.844 17.25 1 88.25 90 GLU A O 1
ATOM 684 N N . THR A 1 91 ? 12.203 21.766 17.141 1 90.56 91 THR A N 1
ATOM 685 C CA . THR A 1 91 ? 12.289 21.797 15.688 1 90.56 91 THR A CA 1
ATOM 686 C C . THR A 1 91 ? 11.07 21.125 15.055 1 90.56 91 THR A C 1
ATOM 688 O O . THR A 1 91 ? 10.586 20.109 15.562 1 90.56 91 THR A O 1
ATOM 691 N N . LEU A 1 92 ? 10.578 21.844 14.07 1 94.88 92 LEU A N 1
ATOM 692 C CA . LEU A 1 92 ? 9.469 21.312 13.289 1 94.88 92 LEU A CA 1
ATOM 693 C C . LEU A 1 92 ? 9.93 20.953 11.875 1 94.88 92 LEU A C 1
ATOM 695 O O . LEU A 1 92 ? 10.805 21.625 11.32 1 94.88 92 LEU A O 1
ATOM 699 N N . LEU A 1 93 ? 9.281 19.938 11.359 1 96.06 93 LEU A N 1
ATOM 700 C CA . LEU A 1 93 ? 9.547 19.516 9.984 1 96.06 93 LEU A CA 1
ATOM 701 C C . LEU A 1 93 ? 8.383 19.891 9.07 1 96.06 93 LEU A C 1
ATOM 703 O O . LEU A 1 93 ? 7.215 19.75 9.453 1 96.06 93 LEU A O 1
ATOM 707 N N . ARG A 1 94 ? 8.758 20.406 7.918 1 96.44 94 ARG A N 1
ATOM 708 C CA . ARG A 1 94 ? 7.738 20.75 6.93 1 96.44 94 ARG A CA 1
ATOM 709 C C . ARG A 1 94 ? 8.172 20.312 5.531 1 96.44 94 ARG A C 1
ATOM 711 O O . ARG A 1 94 ? 9.352 20.078 5.289 1 96.44 94 ARG A O 1
ATOM 718 N N . LEU A 1 95 ? 7.168 20.281 4.672 1 96.31 95 LEU A N 1
ATOM 719 C CA . LEU A 1 95 ? 7.473 19.984 3.275 1 96.31 95 LEU A CA 1
ATOM 720 C C . LEU A 1 95 ? 8.008 21.219 2.562 1 96.31 95 LEU A C 1
ATOM 722 O O . LEU A 1 95 ? 7.543 22.328 2.805 1 96.31 95 LEU A O 1
ATOM 726 N N . THR A 1 96 ? 8.984 21 1.713 1 96.75 96 THR A N 1
ATOM 727 C CA . THR A 1 96 ? 9.312 22.016 0.72 1 96.75 96 THR A CA 1
ATOM 728 C C . THR A 1 96 ? 8.281 22.031 -0.403 1 96.75 96 THR A C 1
ATOM 730 O O . THR A 1 96 ? 7.395 21.172 -0.447 1 96.75 96 THR A O 1
ATOM 733 N N . ALA A 1 97 ? 8.383 23.031 -1.287 1 96.38 97 ALA A N 1
ATOM 734 C CA . ALA A 1 97 ? 7.52 23.062 -2.467 1 96.38 97 ALA A CA 1
ATOM 735 C C . ALA A 1 97 ? 7.695 21.797 -3.307 1 96.38 97 ALA A C 1
ATOM 737 O O . ALA A 1 97 ? 6.719 21.25 -3.83 1 96.38 97 ALA A O 1
ATOM 738 N N . GLU A 1 98 ? 8.914 21.359 -3.379 1 94.88 98 GLU A N 1
ATOM 739 C CA . GLU A 1 98 ? 9.211 20.141 -4.133 1 94.88 98 GLU A CA 1
ATOM 740 C C . GLU A 1 98 ? 8.602 18.922 -3.459 1 94.88 98 GLU A C 1
ATOM 742 O O . GLU A 1 98 ? 8.078 18.031 -4.133 1 94.88 98 GLU A O 1
ATOM 747 N N . GLY A 1 99 ? 8.695 18.906 -2.152 1 94.88 99 GLY A N 1
ATOM 748 C CA . GLY A 1 99 ? 8.07 17.812 -1.414 1 94.88 99 GLY A CA 1
ATOM 749 C C . GLY A 1 99 ? 6.566 17.75 -1.61 1 94.88 99 GLY A C 1
ATOM 750 O O . GLY A 1 99 ? 6.008 16.672 -1.804 1 94.88 99 GLY A O 1
ATOM 751 N N . ARG A 1 100 ? 5.988 18.875 -1.645 1 95.31 100 ARG A N 1
ATOM 752 C CA . ARG A 1 100 ? 4.547 18.953 -1.851 1 95.31 100 ARG A CA 1
ATOM 753 C C . ARG A 1 100 ? 4.164 18.484 -3.252 1 95.31 100 ARG A C 1
ATOM 755 O O . ARG A 1 100 ? 3.195 17.75 -3.422 1 95.31 100 ARG A O 1
ATOM 762 N N . ARG A 1 101 ? 4.902 18.938 -4.152 1 93.88 101 ARG A N 1
ATOM 763 C CA . ARG A 1 101 ? 4.648 18.531 -5.531 1 93.88 101 ARG A CA 1
ATOM 764 C C . ARG A 1 101 ? 4.785 17.031 -5.707 1 93.88 101 ARG A C 1
ATOM 766 O O . ARG A 1 101 ? 3.99 16.406 -6.41 1 93.88 101 ARG A O 1
ATOM 773 N N . THR A 1 102 ? 5.746 16.453 -5.055 1 92.81 102 THR A N 1
ATOM 774 C CA . THR A 1 102 ? 5.969 15.008 -5.125 1 92.81 102 THR A CA 1
ATOM 775 C C . THR A 1 102 ? 4.77 14.25 -4.562 1 92.81 102 THR A C 1
ATOM 777 O O . THR A 1 102 ? 4.277 13.305 -5.18 1 92.81 102 THR A O 1
ATOM 780 N N . VAL A 1 103 ? 4.309 14.672 -3.43 1 93.62 103 VAL A N 1
ATOM 781 C CA . VAL A 1 103 ? 3.16 14.031 -2.805 1 93.62 103 VAL A CA 1
ATOM 782 C C . VAL A 1 103 ? 1.937 14.164 -3.709 1 93.62 103 VAL A C 1
ATOM 784 O O . VAL A 1 103 ? 1.207 13.195 -3.924 1 93.62 103 VAL A O 1
ATOM 787 N N . GLU A 1 104 ? 1.753 15.328 -4.25 1 93.62 104 GLU A N 1
ATOM 788 C CA . GLU A 1 104 ? 0.605 15.594 -5.113 1 93.62 104 GLU A CA 1
ATOM 789 C C . GLU A 1 104 ? 0.659 14.734 -6.375 1 93.62 104 GLU A C 1
ATOM 791 O O . GLU A 1 104 ? -0.348 14.148 -6.777 1 93.62 104 GLU A O 1
ATOM 796 N N . ASP A 1 105 ? 1.827 14.648 -6.973 1 92.94 105 ASP A N 1
ATOM 797 C CA . ASP A 1 105 ? 1.998 13.883 -8.203 1 92.94 105 ASP A CA 1
ATOM 798 C C . ASP A 1 105 ? 1.724 12.398 -7.973 1 92.94 105 ASP A C 1
ATOM 800 O O . ASP A 1 105 ? 0.98 11.781 -8.734 1 92.94 105 ASP A O 1
ATOM 804 N N . VAL A 1 106 ? 2.316 11.852 -6.957 1 92.81 106 VAL A N 1
ATOM 805 C CA . VAL A 1 106 ? 2.154 10.43 -6.664 1 92.81 106 VAL A CA 1
ATOM 806 C C . VAL A 1 106 ? 0.699 10.141 -6.301 1 92.81 106 VAL A C 1
ATOM 808 O O . VAL A 1 106 ? 0.131 9.141 -6.742 1 92.81 106 VAL A O 1
ATOM 811 N N . THR A 1 107 ? 0.1 11.047 -5.539 1 93.75 107 THR A N 1
ATOM 812 C CA . THR A 1 107 ? -1.292 10.875 -5.137 1 93.75 107 THR A CA 1
ATOM 813 C C . THR A 1 107 ? -2.215 10.938 -6.352 1 93.75 107 THR A C 1
ATOM 815 O O . THR A 1 107 ? -3.162 10.156 -6.457 1 93.75 107 THR A O 1
ATOM 818 N N . ALA A 1 108 ? -1.962 11.883 -7.246 1 94.12 108 ALA A N 1
ATOM 819 C CA . ALA A 1 108 ? -2.766 12.023 -8.461 1 94.12 108 ALA A CA 1
ATOM 820 C C . ALA A 1 108 ? -2.686 10.766 -9.32 1 94.12 108 ALA A C 1
ATOM 822 O O . ALA A 1 108 ? -3.691 10.32 -9.875 1 94.12 108 ALA A O 1
ATOM 823 N N . ARG A 1 109 ? -1.525 10.195 -9.414 1 93.38 109 ARG A N 1
ATOM 824 C CA . ARG A 1 109 ? -1.351 8.961 -10.172 1 93.38 109 ARG A CA 1
ATOM 825 C C . ARG A 1 109 ? -2.131 7.812 -9.531 1 93.38 109 ARG A C 1
ATOM 827 O O . ARG A 1 109 ? -2.807 7.051 -10.227 1 93.38 109 ARG A O 1
ATOM 834 N N . ARG A 1 110 ? -2.057 7.707 -8.25 1 95.06 110 ARG A N 1
ATOM 835 C CA . ARG A 1 110 ? -2.812 6.691 -7.523 1 95.06 110 ARG A CA 1
ATOM 836 C C . ARG A 1 110 ? -4.312 6.859 -7.746 1 95.06 110 ARG A C 1
ATOM 838 O O . ARG A 1 110 ? -5.023 5.883 -7.98 1 95.06 110 ARG A O 1
ATOM 845 N N . ARG A 1 111 ? -4.723 8.102 -7.676 1 95.56 111 ARG A N 1
ATOM 846 C CA . ARG A 1 111 ? -6.141 8.383 -7.875 1 95.56 111 ARG A CA 1
ATOM 847 C C . ARG A 1 111 ? -6.602 7.938 -9.258 1 95.56 111 ARG A C 1
ATOM 849 O O . ARG A 1 111 ? -7.676 7.352 -9.398 1 95.56 111 ARG A O 1
ATOM 856 N N . THR A 1 112 ? -5.809 8.242 -10.188 1 95 112 THR A N 1
ATOM 857 C CA . THR A 1 112 ? -6.145 7.883 -11.562 1 95 112 THR A CA 1
ATOM 858 C C . THR A 1 112 ? -6.27 6.371 -11.719 1 95 112 THR A C 1
ATOM 860 O O . THR A 1 112 ? -7.234 5.879 -12.312 1 95 112 THR A O 1
ATOM 863 N N . GLU A 1 113 ? -5.352 5.633 -11.188 1 94.69 113 GLU A N 1
ATOM 864 C CA . GLU A 1 113 ? -5.375 4.18 -11.289 1 94.69 113 GLU A CA 1
ATOM 865 C C . GLU A 1 113 ? -6.547 3.588 -10.516 1 94.69 113 GLU A C 1
ATOM 867 O O . GLU A 1 113 ? -7.223 2.678 -10.992 1 94.69 113 GLU A O 1
ATOM 872 N N . ILE A 1 114 ? -6.758 4.117 -9.336 1 96.12 114 ILE A N 1
ATOM 873 C CA . ILE A 1 114 ? -7.859 3.643 -8.508 1 96.12 114 ILE A CA 1
ATOM 874 C C . ILE A 1 114 ? -9.188 3.943 -9.188 1 96.12 114 ILE A C 1
ATOM 876 O O . ILE A 1 114 ? -10.094 3.105 -9.203 1 96.12 114 ILE A O 1
ATOM 880 N N . ALA A 1 115 ? -9.328 5.156 -9.766 1 95.69 115 ALA A N 1
ATOM 881 C CA . ALA A 1 115 ? -10.547 5.535 -10.469 1 95.69 115 ALA A CA 1
ATOM 882 C C . ALA A 1 115 ? -10.836 4.57 -11.617 1 95.69 115 ALA A C 1
ATOM 884 O O . ALA A 1 115 ? -11.992 4.199 -11.852 1 95.69 115 ALA A O 1
ATOM 885 N N . ALA A 1 116 ? -9.797 4.133 -12.305 1 95.5 116 ALA A N 1
ATOM 886 C CA . ALA A 1 116 ? -9.953 3.191 -13.406 1 95.5 116 ALA A CA 1
ATOM 887 C C . ALA A 1 116 ? -10.523 1.862 -12.922 1 95.5 116 ALA A C 1
ATOM 889 O O . ALA A 1 116 ? -11.359 1.254 -13.586 1 95.5 116 ALA A O 1
ATOM 890 N N . ILE A 1 117 ? -10.055 1.406 -11.789 1 95.31 117 ILE A N 1
ATOM 891 C CA . ILE A 1 117 ? -10.562 0.167 -11.203 1 95.31 117 ILE A CA 1
ATOM 892 C C . ILE A 1 117 ? -12.016 0.349 -10.789 1 95.31 117 ILE A C 1
ATOM 894 O O . ILE A 1 117 ? -12.859 -0.507 -11.062 1 95.31 117 ILE A O 1
ATOM 898 N N . VAL A 1 118 ? -12.344 1.488 -10.133 1 95.31 118 VAL A N 1
ATOM 899 C CA . VAL A 1 118 ? -13.68 1.783 -9.617 1 95.31 118 VAL A CA 1
ATOM 900 C C . VAL A 1 118 ? -14.664 1.887 -10.773 1 95.31 118 VAL A C 1
ATOM 902 O O . VAL A 1 118 ? -15.82 1.472 -10.648 1 95.31 118 VAL A O 1
ATOM 905 N N . GLU A 1 119 ? -14.219 2.393 -11.898 1 95.38 119 GLU A N 1
ATOM 906 C CA . GLU A 1 119 ? -15.07 2.572 -13.06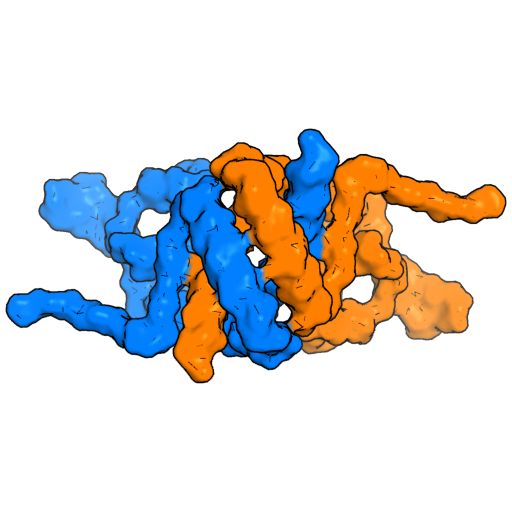2 1 95.38 119 GLU A CA 1
ATOM 907 C C . GLU A 1 119 ? -15.531 1.229 -13.625 1 95.38 119 GLU A C 1
ATOM 909 O O . GLU A 1 119 ? -16.531 1.16 -14.352 1 95.38 119 GLU A O 1
ATOM 914 N N . ARG A 1 120 ? -14.844 0.181 -13.289 1 94.88 120 ARG A N 1
ATOM 915 C CA . ARG A 1 120 ? -15.195 -1.15 -13.773 1 94.88 120 ARG A CA 1
ATOM 916 C C . ARG A 1 120 ? -16.281 -1.775 -12.898 1 94.88 120 ARG A C 1
ATOM 918 O O . ARG A 1 120 ? -16.859 -2.809 -13.258 1 94.88 120 ARG A O 1
ATOM 925 N N . LEU A 1 121 ? -16.531 -1.147 -11.797 1 93.5 121 LEU A N 1
ATOM 926 C CA . LEU A 1 121 ? -17.562 -1.646 -10.898 1 93.5 121 LEU A CA 1
ATOM 927 C C . LEU A 1 121 ? -18.938 -1.21 -11.375 1 93.5 121 LEU A C 1
ATOM 929 O O . LEU A 1 121 ? -19.109 -0.102 -11.891 1 93.5 121 LEU A O 1
ATOM 933 N N . LEU A 1 122 ? -19.906 -2.039 -11.125 1 91.12 122 LEU A N 1
ATOM 934 C CA . LEU A 1 122 ? -21.297 -1.647 -11.336 1 91.12 122 LEU A CA 1
ATOM 935 C C . LEU A 1 122 ? -21.719 -0.552 -10.359 1 91.12 122 LEU A C 1
ATOM 937 O O . LEU A 1 122 ? -21.266 -0.536 -9.211 1 91.12 122 LEU A O 1
ATOM 941 N N . PRO A 1 123 ? -22.578 0.36 -10.805 1 89.75 123 PRO A N 1
ATOM 942 C CA . PRO A 1 123 ? -22.984 1.484 -9.961 1 89.75 123 PRO A CA 1
ATOM 943 C C . PRO A 1 123 ? -23.516 1.039 -8.594 1 89.75 123 PRO A C 1
ATOM 945 O O . PRO A 1 123 ? -23.234 1.688 -7.582 1 89.75 123 PRO A O 1
ATOM 948 N N . GLU A 1 124 ? -24.203 -0.075 -8.523 1 88.88 124 GLU A N 1
ATOM 949 C CA . GLU A 1 124 ? -24.75 -0.568 -7.262 1 88.88 124 GLU A CA 1
ATOM 950 C C . GLU A 1 124 ? -23.625 -1.001 -6.312 1 88.88 124 GLU A C 1
ATOM 952 O O . GLU A 1 124 ? -23.719 -0.796 -5.102 1 88.88 124 GLU A O 1
ATOM 957 N N . LYS A 1 125 ? -22.578 -1.542 -6.867 1 90.06 125 LYS A N 1
ATOM 958 C CA . LYS A 1 125 ? -21.453 -1.998 -6.066 1 90.06 125 LYS A CA 1
ATOM 959 C C . LYS A 1 125 ? -20.625 -0.82 -5.566 1 90.06 125 LYS A C 1
ATOM 961 O O . LYS A 1 125 ? -20.016 -0.893 -4.496 1 90.06 125 LYS A O 1
ATOM 966 N N . ARG A 1 126 ? -20.672 0.317 -6.258 1 91.88 126 ARG A N 1
ATOM 967 C CA . ARG A 1 126 ? -19.953 1.514 -5.844 1 91.88 126 ARG A CA 1
ATOM 968 C C . ARG A 1 126 ? -20.531 2.08 -4.547 1 91.88 126 ARG A C 1
ATOM 970 O O . ARG A 1 126 ? -19.781 2.439 -3.637 1 91.88 126 ARG A O 1
ATOM 977 N N . ARG A 1 127 ? -21.781 2.082 -4.445 1 88.5 127 ARG A N 1
ATOM 978 C CA . ARG A 1 127 ? -22.406 2.625 -3.25 1 88.5 127 ARG A CA 1
ATOM 979 C C . ARG A 1 127 ? -22.109 1.762 -2.029 1 88.5 127 ARG A C 1
ATOM 981 O O . ARG A 1 127 ? -21.828 2.281 -0.952 1 88.5 127 ARG A O 1
ATOM 988 N N . VAL A 1 128 ? -22.156 0.47 -2.242 1 89.12 128 VAL A N 1
ATOM 989 C CA . VAL A 1 128 ? -21.875 -0.459 -1.153 1 89.12 128 VAL A CA 1
ATOM 990 C C . VAL A 1 128 ? -20.422 -0.298 -0.705 1 89.12 128 VAL A C 1
ATOM 992 O O . VAL A 1 128 ? -20.125 -0.308 0.494 1 89.12 128 VAL A O 1
ATOM 995 N N . LEU A 1 129 ? -19.547 -0.077 -1.629 1 91.38 129 LEU A N 1
ATOM 996 C CA . LEU A 1 129 ? -18.109 0.06 -1.355 1 91.38 129 LEU A CA 1
ATOM 997 C C . LEU A 1 129 ? -17.844 1.328 -0.556 1 91.38 129 LEU A C 1
ATOM 999 O O . LEU A 1 129 ? -17.016 1.319 0.362 1 91.38 129 LEU A O 1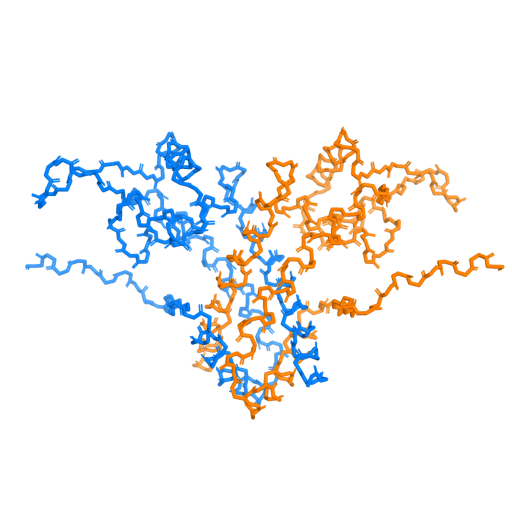
ATOM 1003 N N . ILE A 1 130 ? -18.531 2.387 -0.84 1 89.94 130 ILE A N 1
ATOM 1004 C CA . ILE A 1 130 ? -18.344 3.654 -0.143 1 89.94 130 ILE A CA 1
ATOM 1005 C C . ILE A 1 130 ? -18.641 3.475 1.345 1 89.94 130 ILE A C 1
ATOM 1007 O O . ILE A 1 130 ? -17.797 3.818 2.191 1 89.94 130 ILE A O 1
ATOM 1011 N N . ASP A 1 131 ? -19.781 2.879 1.616 1 88.12 131 ASP A N 1
ATOM 1012 C CA . ASP A 1 131 ? -20.188 2.717 3.006 1 88.12 131 ASP A CA 1
ATOM 1013 C C . ASP A 1 131 ? -19.25 1.763 3.75 1 88.12 131 ASP A C 1
ATOM 1015 O O . ASP A 1 131 ? -18.891 2.016 4.898 1 88.12 131 ASP A O 1
ATOM 1019 N N . ALA A 1 132 ? -18.938 0.722 3.129 1 90.12 132 ALA A N 1
ATOM 1020 C CA . ALA A 1 132 ? -18.078 -0.295 3.738 1 90.12 132 ALA A CA 1
ATOM 1021 C C . ALA A 1 132 ? -16.688 0.258 4.023 1 90.12 132 ALA A C 1
ATOM 1023 O O . ALA A 1 132 ? -16.141 0.04 5.105 1 90.12 132 ALA A O 1
ATOM 1024 N N . LEU A 1 133 ? -16.141 1.045 3.076 1 93.56 133 LEU A N 1
ATOM 1025 C CA . LEU A 1 133 ? -14.797 1.571 3.236 1 93.56 133 LEU A CA 1
ATOM 1026 C C . LEU A 1 133 ? -14.773 2.727 4.23 1 93.56 133 LEU A C 1
ATOM 1028 O O . LEU A 1 133 ? -13.781 2.936 4.926 1 93.56 133 LEU A O 1
ATOM 1032 N N . ALA A 1 134 ? -15.883 3.439 4.309 1 92.19 134 ALA A N 1
ATOM 1033 C CA . ALA A 1 134 ? -15.961 4.477 5.332 1 92.19 134 ALA A CA 1
ATOM 1034 C C . ALA A 1 134 ? -15.805 3.883 6.73 1 92.19 134 ALA A C 1
ATOM 1036 O O . ALA A 1 134 ? -15.047 4.406 7.551 1 92.19 134 ALA A O 1
ATOM 1037 N N . ALA A 1 135 ? -16.516 2.793 6.984 1 92.69 135 ALA A N 1
ATOM 1038 C CA . ALA A 1 135 ? -16.422 2.115 8.273 1 92.69 135 ALA A CA 1
ATOM 1039 C C . ALA A 1 135 ? -15.016 1.559 8.492 1 92.69 135 ALA A C 1
ATOM 1041 O O . ALA A 1 135 ? -14.469 1.66 9.594 1 92.69 135 ALA A O 1
ATOM 1042 N N . PHE A 1 136 ? -14.422 0.997 7.551 1 94.69 136 PHE A N 1
ATOM 1043 C CA . PHE A 1 136 ? -13.086 0.423 7.617 1 94.69 136 PHE A CA 1
ATOM 1044 C C . PHE A 1 136 ? -12.047 1.5 7.91 1 94.69 136 PHE A C 1
ATOM 1046 O O . PHE A 1 136 ? -11.172 1.318 8.766 1 94.69 136 PHE A O 1
ATOM 1053 N N . ASN A 1 137 ? -12.125 2.631 7.121 1 94.94 137 ASN A N 1
ATOM 1054 C CA . ASN A 1 137 ? -11.195 3.74 7.301 1 94.94 137 ASN A CA 1
ATOM 1055 C C . ASN A 1 137 ? -11.297 4.332 8.703 1 94.94 137 ASN A C 1
ATOM 1057 O O . ASN A 1 137 ? -10.281 4.672 9.312 1 94.94 137 ASN A O 1
ATOM 1061 N N . GLU A 1 138 ? -12.523 4.41 9.227 1 93.81 138 GLU A N 1
ATOM 1062 C CA . GLU A 1 138 ? -12.734 4.895 10.586 1 93.81 138 GLU A CA 1
ATOM 1063 C C . GLU A 1 138 ? -12.133 3.939 11.609 1 93.81 138 GLU A C 1
ATOM 1065 O O . GLU A 1 138 ? -11.469 4.375 12.555 1 93.81 138 GLU A O 1
ATOM 1070 N N . ALA A 1 139 ? -12.375 2.656 11.43 1 93 139 ALA A N 1
ATOM 1071 C CA . ALA A 1 139 ? -11.836 1.638 12.328 1 93 139 ALA A CA 1
ATOM 1072 C C . ALA A 1 139 ? -10.312 1.683 12.352 1 93 139 ALA A C 1
ATOM 1074 O O . ALA A 1 139 ? -9.695 1.347 13.367 1 93 139 ALA A O 1
ATOM 1075 N N . GLY A 1 140 ? -9.695 2.123 11.227 1 92.81 140 GLY A N 1
ATOM 1076 C CA . GLY A 1 140 ? -8.242 2.213 11.133 1 92.81 140 GLY A CA 1
ATOM 1077 C C . GLY A 1 140 ? -7.707 3.586 11.492 1 92.81 140 GLY A C 1
ATOM 1078 O O . GLY A 1 140 ? -6.496 3.814 11.453 1 92.81 140 GLY A O 1
ATOM 1079 N N . ALA A 1 141 ? -8.578 4.555 11.812 1 90.5 141 ALA A N 1
ATOM 1080 C CA . ALA A 1 141 ? -8.25 5.906 12.25 1 90.5 141 ALA A CA 1
ATOM 1081 C C . ALA A 1 141 ? -7.469 6.656 11.18 1 90.5 141 ALA A C 1
ATOM 1083 O O . ALA A 1 141 ? -6.535 7.402 11.484 1 90.5 141 ALA A O 1
ATOM 1084 N N . GLU A 1 142 ? -7.77 6.441 9.875 1 89.69 142 GLU A N 1
ATOM 1085 C CA . GLU A 1 142 ? -7.102 7.113 8.766 1 89.69 142 GLU A CA 1
ATOM 1086 C C . GLU A 1 142 ? -7.859 8.367 8.344 1 89.69 142 GLU A C 1
ATOM 1088 O O . GLU A 1 142 ? -9.031 8.297 7.965 1 89.69 142 GLU A O 1
ATOM 1093 N N . PRO A 1 143 ? -7.152 9.5 8.414 1 87.94 143 PRO A N 1
ATOM 1094 C CA . PRO A 1 143 ? -7.84 10.711 7.945 1 87.94 143 PRO A CA 1
ATOM 1095 C C . PRO A 1 143 ? -8.227 10.641 6.469 1 87.94 143 PRO A C 1
ATOM 1097 O O . PRO A 1 143 ? -7.531 10 5.68 1 87.94 143 PRO A O 1
ATOM 1100 N N . PRO A 1 144 ? -9.273 11.273 6.129 1 88.88 144 PRO A N 1
ATOM 1101 C CA . PRO A 1 144 ? -9.727 11.219 4.738 1 88.88 144 PRO A CA 1
ATOM 1102 C C . PRO A 1 144 ? -8.711 11.797 3.76 1 88.88 144 PRO A C 1
ATOM 1104 O O . PRO A 1 144 ? -8.039 12.781 4.07 1 88.88 144 PRO A O 1
ATOM 1107 N N . ALA A 1 145 ? -8.578 11.156 2.617 1 87.62 145 ALA A N 1
ATOM 1108 C CA . ALA A 1 145 ? -7.773 11.688 1.521 1 87.62 145 ALA A CA 1
ATOM 1109 C C . ALA A 1 145 ? -8.375 12.977 0.974 1 87.62 145 ALA A C 1
ATOM 1111 O O . ALA A 1 145 ? -9.594 13.188 1.059 1 87.62 145 ALA A O 1
ATOM 1112 N N . PRO A 1 146 ? -7.492 13.789 0.489 1 79.88 146 PRO A N 1
ATOM 1113 C CA . PRO A 1 146 ? -8.016 15.047 -0.049 1 79.88 146 PRO A CA 1
ATOM 1114 C C . PRO A 1 146 ? -8.883 14.844 -1.288 1 79.88 146 PRO A C 1
ATOM 1116 O O . PRO A 1 146 ? -8.734 13.844 -1.995 1 79.88 146 PRO A O 1
ATOM 1119 N N . ASP A 1 147 ? -9.82 15.711 -1.528 1 77.38 147 ASP A N 1
ATOM 1120 C CA . ASP A 1 147 ? -10.633 15.688 -2.738 1 77.38 147 ASP A CA 1
ATOM 1121 C C . ASP A 1 147 ? -9.805 16.031 -3.971 1 77.38 147 ASP A C 1
ATOM 1123 O O . ASP A 1 147 ? -8.773 16.703 -3.861 1 77.38 147 ASP A O 1
ATOM 1127 N N . ALA A 1 148 ? -10.156 15.359 -5.07 1 66.25 148 ALA A N 1
ATOM 1128 C CA . ALA A 1 148 ? -9.461 15.672 -6.316 1 66.25 148 ALA A CA 1
ATOM 1129 C C . ALA A 1 148 ? -9.414 17.172 -6.562 1 66.25 148 ALA A C 1
ATOM 1131 O O . ALA A 1 148 ? -8.445 17.688 -7.125 1 66.25 148 ALA A O 1
ATOM 1132 N N . ASP A 1 149 ? -10.555 17.75 -6.375 1 58.97 149 ASP A N 1
ATOM 1133 C CA . ASP A 1 149 ? -10.695 19.172 -6.688 1 58.97 149 ASP A CA 1
ATOM 1134 C C . ASP A 1 149 ? -10.125 20.031 -5.566 1 58.97 149 ASP A C 1
ATOM 1136 O O . ASP A 1 149 ? -10.242 21.266 -5.605 1 58.97 149 ASP A O 1
ATOM 1140 N N . THR A 1 150 ? -9.828 19.375 -4.562 1 55.09 150 THR A N 1
ATOM 1141 C CA . THR A 1 150 ? -9.516 20.266 -3.447 1 55.09 150 THR A CA 1
ATOM 1142 C C . THR A 1 150 ? -8.148 20.922 -3.646 1 55.09 150 THR A C 1
ATOM 1144 O O . THR A 1 150 ? -7.129 20.234 -3.709 1 55.09 150 THR A O 1
ATOM 1147 N N . GLU A 1 151 ? -8.078 21.891 -4.359 1 46.53 151 GLU A N 1
ATOM 1148 C CA . GLU A 1 151 ? -6.977 22.859 -4.359 1 46.53 151 GLU A CA 1
ATOM 1149 C C . GLU A 1 151 ? -6.488 23.125 -2.943 1 46.53 151 GLU A C 1
ATOM 1151 O O . GLU A 1 151 ? -7.285 23.188 -2.004 1 46.53 151 GLU A O 1
ATOM 1156 N N . PRO A 1 152 ? -5.281 22.828 -2.547 1 45.97 152 PRO A N 1
ATOM 1157 C CA . PRO A 1 152 ? -4.828 23.266 -1.228 1 45.97 152 PRO A CA 1
ATOM 1158 C C . PRO A 1 152 ? -5.461 24.594 -0.803 1 45.97 152 PRO A C 1
ATOM 1160 O O . PRO A 1 152 ? -5.621 25.5 -1.627 1 45.97 152 PRO A O 1
ATOM 1163 N N . SER A 1 153 ? -6.418 24.609 0.041 1 40.91 153 SER A N 1
ATOM 1164 C CA . SER A 1 153 ? -6.906 25.891 0.536 1 40.91 153 SER A CA 1
ATOM 1165 C C . SER A 1 153 ? -5.758 26.859 0.795 1 40.91 153 SER A C 1
ATOM 1167 O O . SER A 1 153 ? -4.762 26.5 1.424 1 40.91 153 SER A O 1
ATOM 1169 N N . PRO A 1 154 ? -5.527 27.969 0.125 1 38.47 154 PRO A N 1
ATOM 1170 C CA . PRO A 1 154 ? -4.555 29.016 0.4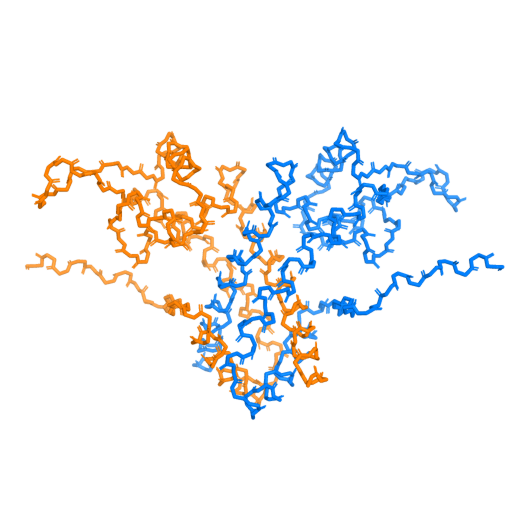62 1 38.47 154 PRO A CA 1
ATOM 1171 C C . PRO A 1 154 ? -4.523 29.328 1.955 1 38.47 154 PRO A C 1
ATOM 1173 O O . PRO A 1 154 ? -5.555 29.25 2.629 1 38.47 154 PRO A O 1
ATOM 1176 N N . LEU A 1 155 ? -3.521 28.969 2.703 1 37.97 155 LEU A N 1
ATOM 1177 C CA . LEU A 1 155 ? -3.416 29.578 4.023 1 37.97 155 LEU A CA 1
ATOM 1178 C C . LEU A 1 155 ? -4.039 30.969 4.035 1 37.97 155 LEU A C 1
ATOM 1180 O O . LEU A 1 155 ? -3.861 31.734 3.092 1 37.97 155 LEU A O 1
ATOM 1184 N N . GLY A 1 156 ? -5.242 31.094 4.582 1 33.12 156 GLY A N 1
ATOM 1185 C CA . GLY A 1 156 ? -5.895 32.375 4.844 1 33.12 156 GLY A CA 1
ATOM 1186 C C . GLY A 1 156 ? -4.926 33.469 5.234 1 33.12 156 GLY A C 1
ATOM 1187 O O . GLY A 1 156 ? -5.082 34.094 6.285 1 33.12 156 GLY A O 1
ATOM 1188 N N . TRP A 1 157 ? -3.662 33.5 4.891 1 31.25 157 TRP A N 1
ATOM 1189 C CA . TRP A 1 157 ? -3.023 34.75 5.305 1 31.25 157 TRP A CA 1
ATOM 1190 C C . TRP A 1 157 ? -3.691 35.938 4.645 1 31.25 157 TRP A C 1
ATOM 1192 O O . TRP A 1 157 ? -3.219 37.094 4.773 1 31.25 157 TRP A O 1
ATOM 1202 N N . GLU A 1 158 ? -5.031 36.094 4.371 1 25.77 158 GLU A N 1
ATOM 1203 C CA . GLU A 1 158 ? -5.301 37.531 4.324 1 25.77 158 GLU A CA 1
ATOM 1204 C C . GLU A 1 158 ? -5.305 38.125 5.727 1 25.77 158 GLU A C 1
ATOM 1206 O O . GLU A 1 158 ? -5.629 37.438 6.703 1 25.77 158 GLU A O 1
ATOM 1211 N N . MET B 1 1 ? -20.75 10.57 -12.07 1 52.81 1 MET B N 1
ATOM 1212 C CA . MET B 1 1 ? -19.469 11.281 -11.977 1 52.81 1 MET B CA 1
ATOM 1213 C C . MET B 1 1 ? -19.109 11.562 -10.523 1 52.81 1 MET B C 1
ATOM 1215 O O . MET B 1 1 ? -18 11.273 -10.086 1 52.81 1 MET B O 1
ATOM 1219 N N . ASP B 1 2 ? -20.219 11.914 -9.766 1 67.25 2 ASP B N 1
ATOM 1220 C CA . ASP B 1 2 ? -20.062 12.281 -8.359 1 67.25 2 ASP B CA 1
ATOM 1221 C C . ASP B 1 2 ? -19.828 11.055 -7.488 1 67.25 2 ASP B C 1
ATOM 1223 O O . ASP B 1 2 ? -18.969 11.078 -6.602 1 67.25 2 ASP B O 1
ATOM 1227 N N . ASP B 1 3 ? -20.344 9.945 -8.047 1 82.5 3 ASP B N 1
ATOM 1228 C CA . ASP B 1 3 ? -20.25 8.734 -7.234 1 82.5 3 ASP B CA 1
ATOM 1229 C C . ASP B 1 3 ? -18.875 8.102 -7.344 1 82.5 3 ASP B C 1
ATOM 1231 O O . ASP B 1 3 ? -18.281 7.695 -6.336 1 82.5 3 ASP B O 1
ATOM 1235 N N . VAL B 1 4 ? -18.328 8.289 -8.562 1 87.81 4 VAL B N 1
ATOM 1236 C CA . VAL B 1 4 ? -17.016 7.703 -8.789 1 87.81 4 VAL B CA 1
ATOM 1237 C C . VAL B 1 4 ? -15.969 8.453 -7.969 1 87.81 4 VAL B C 1
ATOM 1239 O O . VAL B 1 4 ? -15.078 7.832 -7.375 1 87.81 4 VAL B O 1
ATOM 1242 N N . ASP B 1 5 ? -16.156 9.734 -7.883 1 89.75 5 ASP B N 1
ATOM 1243 C CA . ASP B 1 5 ? -15.203 10.547 -7.125 1 89.75 5 ASP B CA 1
ATOM 1244 C C . ASP B 1 5 ? -15.266 10.219 -5.637 1 89.75 5 ASP B C 1
ATOM 1246 O O . ASP B 1 5 ? -14.234 10.117 -4.973 1 89.75 5 ASP B O 1
ATOM 1250 N N . ALA B 1 6 ? -16.453 10.031 -5.215 1 89.94 6 ALA B N 1
ATOM 1251 C CA . ALA B 1 6 ? -16.641 9.734 -3.797 1 89.94 6 ALA B CA 1
ATOM 1252 C C . ALA B 1 6 ? -16.062 8.367 -3.447 1 89.94 6 ALA B C 1
ATOM 1254 O O . ALA B 1 6 ? -15.414 8.203 -2.41 1 89.94 6 ALA B O 1
ATOM 1255 N N . VAL B 1 7 ? -16.312 7.418 -4.348 1 92.31 7 VAL B N 1
ATOM 1256 C CA . VAL B 1 7 ? -15.797 6.074 -4.117 1 92.31 7 VAL B CA 1
ATOM 1257 C C . VAL B 1 7 ? -14.266 6.09 -4.199 1 92.31 7 VAL B C 1
ATOM 1259 O O . VAL B 1 7 ? -13.586 5.496 -3.359 1 92.31 7 VAL B O 1
ATOM 1262 N N . THR B 1 8 ? -13.758 6.797 -5.141 1 94.5 8 THR B N 1
ATOM 1263 C CA . THR B 1 8 ? -12.32 6.887 -5.332 1 94.5 8 THR B CA 1
ATOM 1264 C C . THR B 1 8 ? -11.641 7.488 -4.105 1 94.5 8 THR B C 1
ATOM 1266 O O . THR B 1 8 ? -10.586 7.016 -3.678 1 94.5 8 THR B O 1
ATOM 1269 N N . ARG B 1 9 ? -12.242 8.445 -3.52 1 93.38 9 ARG B N 1
ATOM 1270 C CA . ARG B 1 9 ? -11.688 9.07 -2.322 1 93.38 9 ARG B CA 1
ATOM 1271 C C . ARG B 1 9 ? -11.633 8.086 -1.162 1 93.38 9 ARG B C 1
ATOM 1273 O O . ARG B 1 9 ? -10.648 8.039 -0.424 1 93.38 9 ARG B O 1
ATOM 1280 N N . GLN B 1 10 ? -12.703 7.316 -1.018 1 94.31 10 GLN B N 1
ATOM 1281 C CA . GLN B 1 10 ? -12.734 6.32 0.05 1 94.31 10 GLN B CA 1
ATOM 1282 C C . GLN B 1 10 ? -11.688 5.242 -0.175 1 94.31 10 GLN B C 1
ATOM 1284 O O . GLN B 1 10 ? -11.016 4.812 0.768 1 94.31 10 GLN B O 1
ATOM 1289 N N . VAL B 1 11 ? -11.516 4.816 -1.424 1 95.5 11 VAL B N 1
ATOM 1290 C CA . VAL B 1 11 ? -10.523 3.795 -1.746 1 95.5 11 VAL B CA 1
ATOM 1291 C C . VAL B 1 11 ? -9.117 4.352 -1.527 1 95.5 11 VAL B C 1
ATOM 1293 O O . VAL B 1 11 ? -8.242 3.656 -1.013 1 95.5 11 VAL B O 1
ATOM 1296 N N . LEU B 1 12 ? -8.938 5.57 -1.88 1 94.69 12 LEU B N 1
ATOM 1297 C CA . LEU B 1 12 ? -7.637 6.195 -1.663 1 94.69 12 LEU B CA 1
ATOM 1298 C C . LEU B 1 12 ? -7.309 6.273 -0.175 1 94.69 12 LEU B C 1
ATOM 1300 O O . LEU B 1 12 ? -6.172 6.027 0.228 1 94.69 12 LEU B O 1
ATOM 1304 N N . THR B 1 13 ? -8.281 6.645 0.627 1 94.25 13 THR B N 1
ATOM 1305 C CA . THR B 1 13 ? -8.094 6.688 2.072 1 94.25 13 THR B CA 1
ATOM 1306 C C . THR B 1 13 ? -7.727 5.309 2.613 1 94.25 13 THR B C 1
ATOM 1308 O O . THR B 1 13 ? -6.762 5.164 3.369 1 94.25 13 THR B O 1
ATOM 1311 N N . ALA B 1 14 ? -8.43 4.297 2.203 1 95.25 14 ALA B N 1
ATOM 1312 C CA . ALA B 1 14 ? -8.133 2.924 2.594 1 95.25 14 ALA B CA 1
ATOM 1313 C C . ALA B 1 14 ? -6.742 2.508 2.115 1 95.25 14 ALA B C 1
ATOM 1315 O O . ALA B 1 14 ? -6.023 1.798 2.822 1 95.25 14 ALA B O 1
ATOM 1316 N N . SER B 1 15 ? -6.461 2.934 0.911 1 95.19 15 SER B N 1
ATOM 1317 C CA . SER B 1 15 ? -5.156 2.627 0.333 1 95.19 15 SER B CA 1
ATOM 1318 C C . SER B 1 15 ? -4.027 3.188 1.191 1 95.19 15 SER B C 1
ATOM 1320 O O . SER B 1 15 ? -3.041 2.498 1.455 1 95.19 15 SER B O 1
ATOM 1322 N N . ARG B 1 16 ? -4.195 4.41 1.66 1 93.19 16 ARG B N 1
ATOM 1323 C CA . ARG B 1 16 ? -3.191 4.996 2.543 1 93.19 16 ARG B CA 1
ATOM 1324 C C . ARG B 1 16 ? -3.031 4.172 3.814 1 93.19 16 ARG B C 1
ATOM 1326 O O . ARG B 1 16 ? -1.909 3.893 4.242 1 93.19 16 ARG B O 1
ATOM 1333 N N . LEU B 1 17 ? -4.094 3.777 4.379 1 93.75 17 LEU B N 1
ATOM 1334 C CA . LEU B 1 17 ? -4.094 2.953 5.582 1 93.75 17 LEU B CA 1
ATOM 1335 C C . LEU B 1 17 ? -3.396 1.62 5.328 1 93.75 17 LEU B C 1
ATOM 1337 O O . LEU B 1 17 ? -2.531 1.207 6.105 1 93.75 17 LEU B O 1
ATOM 1341 N N . LEU B 1 18 ? -3.758 0.996 4.281 1 95 18 LEU B N 1
ATOM 1342 C CA . LEU B 1 18 ? -3.232 -0.332 3.98 1 95 18 LEU B CA 1
ATOM 1343 C C . LEU B 1 18 ? -1.77 -0.253 3.555 1 95 18 LEU B C 1
ATOM 1345 O O . LEU B 1 18 ? -0.986 -1.161 3.84 1 95 18 LEU B O 1
ATOM 1349 N N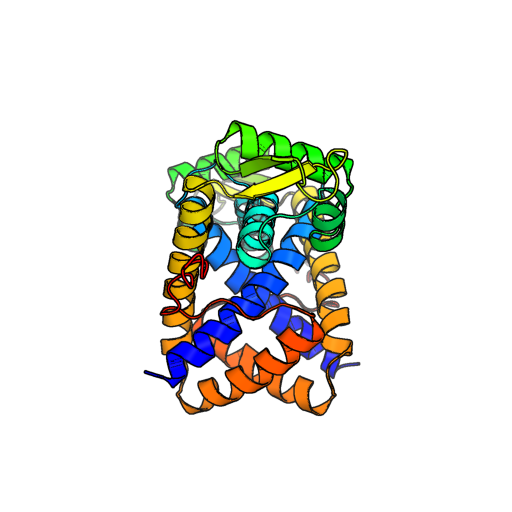 . VAL B 1 19 ? -1.355 0.76 2.854 1 93.25 19 VAL B N 1
ATOM 1350 C CA . VAL B 1 19 ? 0.049 0.979 2.521 1 93.25 19 VAL B CA 1
ATOM 1351 C C . VAL B 1 19 ? 0.851 1.217 3.799 1 93.25 19 VAL B C 1
ATOM 1353 O O . VAL B 1 19 ? 1.98 0.739 3.928 1 93.25 19 VAL B O 1
ATOM 1356 N N . ALA B 1 20 ? 0.276 1.968 4.777 1 92.81 20 ALA B N 1
ATOM 1357 C CA . ALA B 1 20 ? 0.926 2.15 6.074 1 92.81 20 ALA B CA 1
ATOM 1358 C C . ALA B 1 20 ? 1.158 0.809 6.762 1 92.81 20 ALA B C 1
ATOM 1360 O O . ALA B 1 20 ? 2.236 0.563 7.309 1 92.81 20 ALA B O 1
ATOM 1361 N N . VAL B 1 21 ? 0.181 -0.041 6.742 1 93.44 21 VAL B N 1
ATOM 1362 C CA . VAL B 1 21 ? 0.289 -1.383 7.305 1 93.44 21 VAL B CA 1
ATOM 1363 C C . VAL B 1 21 ? 1.419 -2.145 6.617 1 93.44 21 VAL B C 1
ATOM 1365 O O . VAL B 1 21 ? 2.223 -2.809 7.277 1 93.44 21 VAL B O 1
ATOM 1368 N N . SER B 1 22 ? 1.452 -2.039 5.281 1 92.56 22 SER B N 1
ATOM 1369 C CA . SER B 1 22 ? 2.484 -2.725 4.508 1 92.56 22 SER B CA 1
ATOM 1370 C C . SER B 1 22 ? 3.873 -2.193 4.852 1 92.56 22 SER B C 1
ATOM 1372 O O . SER B 1 22 ? 4.816 -2.969 5.012 1 92.56 22 SER B O 1
ATOM 1374 N N . ALA B 1 23 ? 3.99 -0.93 4.961 1 90.06 23 ALA B N 1
ATOM 1375 C CA . ALA B 1 23 ? 5.27 -0.308 5.289 1 90.06 23 ALA B CA 1
ATOM 1376 C C . ALA B 1 23 ? 5.777 -0.78 6.648 1 90.06 23 ALA B C 1
ATOM 1378 O O . ALA B 1 23 ? 6.957 -1.108 6.801 1 90.06 23 ALA B O 1
ATOM 1379 N N . ARG B 1 24 ? 4.922 -0.864 7.59 1 89.75 24 ARG B N 1
ATOM 1380 C CA . ARG B 1 24 ? 5.305 -1.315 8.922 1 89.75 24 ARG B CA 1
ATOM 1381 C C . ARG B 1 24 ? 5.715 -2.783 8.906 1 89.75 24 ARG B C 1
ATOM 1383 O O . ARG B 1 24 ? 6.664 -3.176 9.594 1 89.75 24 ARG B O 1
ATOM 1390 N N . SER B 1 25 ? 5.012 -3.531 8.141 1 89.69 25 SER B N 1
ATOM 1391 C CA . SER B 1 25 ? 5.285 -4.961 8.062 1 89.69 25 SER B CA 1
ATOM 1392 C C . SER B 1 25 ? 6.625 -5.23 7.387 1 89.69 25 SER B C 1
ATOM 1394 O O . SER B 1 25 ? 7.352 -6.148 7.773 1 89.69 25 SER B O 1
ATOM 1396 N N . LEU B 1 26 ? 6.969 -4.406 6.359 1 86.44 26 LEU B N 1
ATOM 1397 C CA . LEU B 1 26 ? 8.227 -4.547 5.633 1 86.44 26 LEU B CA 1
ATOM 1398 C C . LEU B 1 26 ? 9.406 -4.105 6.488 1 86.44 26 LEU B C 1
ATOM 1400 O O . LEU B 1 26 ? 10.5 -4.668 6.391 1 86.44 26 LEU B O 1
ATOM 1404 N N . SER B 1 27 ? 9.211 -3.049 7.25 1 80.62 27 SER B N 1
ATOM 1405 C CA . SER B 1 27 ? 10.289 -2.525 8.094 1 80.62 27 SER B CA 1
ATOM 1406 C C . SER B 1 27 ? 10.758 -3.566 9.102 1 80.62 27 SER B C 1
ATOM 1408 O O . SER B 1 27 ? 11.891 -3.514 9.57 1 80.62 27 SER B O 1
ATOM 1410 N N . ALA B 1 28 ? 9.891 -4.488 9.359 1 72.56 28 ALA B N 1
ATOM 1411 C CA . ALA B 1 28 ? 10.242 -5.539 10.312 1 72.56 28 ALA B CA 1
ATOM 1412 C C . ALA B 1 28 ? 11.266 -6.496 9.719 1 72.56 28 ALA B C 1
ATOM 1414 O O . ALA B 1 28 ? 11.969 -7.199 10.453 1 72.56 28 ALA B O 1
ATOM 1415 N N . VAL B 1 29 ? 11.258 -6.68 8.352 1 68.06 29 VAL B N 1
ATOM 1416 C CA . VAL B 1 29 ? 12.227 -7.578 7.723 1 68.06 29 VAL B CA 1
ATOM 1417 C C . VAL B 1 29 ? 13.422 -6.777 7.219 1 68.06 29 VAL B C 1
ATOM 1419 O O . VAL B 1 29 ? 14.266 -7.305 6.492 1 68.06 29 VAL B O 1
ATOM 1422 N N . GLU B 1 30 ? 13.906 -5.949 7.984 1 58.69 30 GLU B N 1
ATOM 1423 C CA . GLU B 1 30 ? 15.078 -5.102 7.793 1 58.69 30 GLU B CA 1
ATOM 1424 C C . GLU B 1 30 ? 15.164 -4.586 6.359 1 58.69 30 GLU B C 1
ATOM 1426 O O . GLU B 1 30 ? 14.398 -5.02 5.492 1 58.69 30 GLU B O 1
ATOM 1431 N N . ASP B 1 31 ? 15.82 -3.475 6.039 1 59.94 31 ASP B N 1
ATOM 1432 C CA . ASP B 1 31 ? 16.062 -2.594 4.898 1 59.94 31 ASP B CA 1
ATOM 1433 C C . ASP B 1 31 ? 16.516 -3.389 3.68 1 59.94 31 ASP B C 1
ATOM 1435 O O . ASP B 1 31 ? 17.125 -2.836 2.768 1 59.94 31 ASP B O 1
ATOM 1439 N N . ARG B 1 32 ? 16.156 -4.727 3.609 1 62.47 32 ARG B N 1
ATOM 1440 C CA . ARG B 1 32 ? 16.75 -5.547 2.555 1 62.47 32 ARG B CA 1
ATOM 1441 C C . ARG B 1 32 ? 15.859 -5.559 1.314 1 62.47 32 ARG B C 1
ATOM 1443 O O . ARG B 1 32 ? 16.328 -5.809 0.206 1 62.47 32 ARG B O 1
ATOM 1450 N N . VAL B 1 33 ? 14.633 -5.301 1.486 1 81.44 33 VAL B N 1
ATOM 1451 C CA . VAL B 1 33 ? 13.727 -5.477 0.354 1 81.44 33 VAL B CA 1
ATOM 1452 C C . VAL B 1 33 ? 12.859 -4.23 0.196 1 81.44 33 VAL B C 1
ATOM 1454 O O . VAL B 1 33 ? 12.234 -3.777 1.158 1 81.44 33 VAL B O 1
ATOM 1457 N N . THR B 1 34 ? 12.93 -3.68 -0.957 1 82.5 34 THR B N 1
ATOM 1458 C CA . THR B 1 34 ? 12.07 -2.537 -1.248 1 82.5 34 THR B CA 1
ATOM 1459 C C . THR B 1 34 ? 10.648 -2.996 -1.579 1 82.5 34 THR B C 1
ATOM 1461 O O . THR B 1 34 ? 10.406 -4.191 -1.755 1 82.5 34 THR B O 1
ATOM 1464 N N . LEU B 1 35 ? 9.789 -2.043 -1.664 1 88.31 35 LEU B N 1
ATOM 1465 C CA . LEU B 1 35 ? 8.391 -2.379 -1.916 1 88.31 35 LEU B CA 1
ATOM 1466 C C . LEU B 1 35 ? 8.234 -3.062 -3.27 1 88.31 35 LEU B C 1
ATOM 1468 O O . LEU B 1 35 ? 7.609 -4.121 -3.367 1 88.31 35 LEU B O 1
ATOM 1472 N N . PRO B 1 36 ? 8.93 -2.551 -4.324 1 88.81 36 PRO B N 1
ATOM 1473 C CA . PRO B 1 36 ? 8.781 -3.25 -5.602 1 88.81 36 PRO B CA 1
ATOM 1474 C C . PRO B 1 36 ? 9.391 -4.652 -5.582 1 88.81 36 PRO B C 1
ATOM 1476 O O . PRO B 1 36 ? 8.844 -5.574 -6.188 1 88.81 36 PRO B O 1
ATOM 1479 N N . GLN B 1 37 ? 10.461 -4.734 -4.867 1 89.81 37 GLN B N 1
ATOM 1480 C CA . GLN B 1 37 ? 11.086 -6.047 -4.734 1 89.81 37 GLN B CA 1
ATOM 1481 C C . GLN B 1 37 ? 10.188 -7.012 -3.969 1 89.81 37 GLN B C 1
ATOM 1483 O O . GLN B 1 37 ? 10.086 -8.188 -4.324 1 89.81 37 GLN B O 1
ATOM 1488 N N . PHE B 1 38 ? 9.625 -6.543 -2.961 1 91.38 38 PHE B N 1
ATOM 1489 C CA . PHE B 1 38 ? 8.711 -7.391 -2.209 1 91.38 38 PHE B CA 1
ATOM 1490 C C . PHE B 1 38 ? 7.527 -7.812 -3.076 1 91.38 38 PHE B C 1
ATOM 1492 O O . PHE B 1 38 ? 7.086 -8.961 -3.012 1 91.38 38 PHE B O 1
ATOM 1499 N N . ARG B 1 39 ? 6.984 -6.914 -3.822 1 93.19 39 ARG B N 1
ATOM 1500 C CA . ARG B 1 39 ? 5.898 -7.254 -4.738 1 93.19 39 ARG B CA 1
ATOM 1501 C C . ARG B 1 39 ? 6.312 -8.375 -5.684 1 93.19 39 ARG B C 1
ATOM 1503 O O . ARG B 1 39 ? 5.52 -9.273 -5.977 1 93.19 39 ARG B O 1
ATOM 1510 N N . MET B 1 40 ? 7.531 -8.32 -6.105 1 94.31 40 MET B N 1
ATOM 1511 C CA . MET B 1 40 ? 8.031 -9.375 -6.98 1 94.31 40 MET B CA 1
ATOM 1512 C C . MET B 1 40 ? 8.07 -10.711 -6.25 1 94.31 40 MET B C 1
ATOM 1514 O O . MET B 1 40 ? 7.672 -11.742 -6.801 1 94.31 40 MET B O 1
ATOM 1518 N N . LEU B 1 41 ? 8.531 -10.703 -5.07 1 95 41 LEU B N 1
ATOM 1519 C CA . LEU B 1 41 ? 8.57 -11.914 -4.266 1 95 41 LEU B CA 1
ATOM 1520 C C . LEU B 1 41 ? 7.176 -12.508 -4.105 1 95 41 LEU B C 1
ATOM 1522 O O . LEU B 1 41 ? 7 -13.727 -4.18 1 95 41 LEU B O 1
ATOM 1526 N N . VAL B 1 42 ? 6.273 -11.664 -3.9 1 93.88 42 VAL B N 1
ATOM 1527 C CA . VAL B 1 42 ? 4.895 -12.117 -3.719 1 93.88 42 VAL B CA 1
ATOM 1528 C C . VAL B 1 42 ? 4.391 -12.766 -5.004 1 93.88 42 VAL B C 1
ATOM 1530 O O . VAL B 1 42 ? 3.74 -13.812 -4.965 1 93.88 42 VAL B O 1
ATOM 1533 N N . VAL B 1 43 ? 4.648 -12.133 -6.145 1 93.44 43 VAL B N 1
ATOM 1534 C CA . VAL B 1 43 ? 4.242 -12.695 -7.426 1 93.44 43 VAL B CA 1
ATOM 1535 C C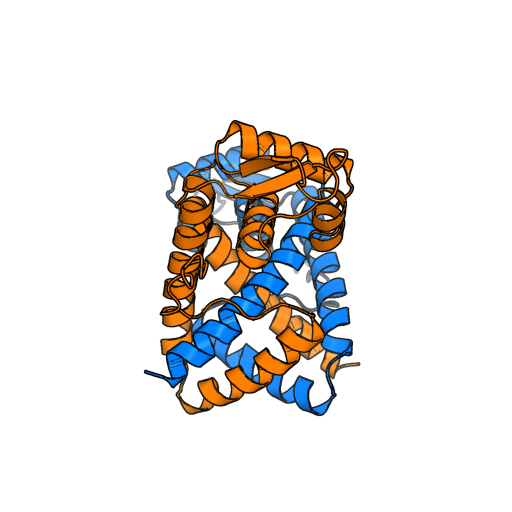 . VAL B 1 43 ? 4.855 -14.078 -7.605 1 93.44 43 VAL B C 1
ATOM 1537 O O . VAL B 1 43 ? 4.168 -15.031 -7.984 1 93.44 43 VAL B O 1
ATOM 1540 N N . LEU B 1 44 ? 6.117 -14.195 -7.273 1 95.12 44 LEU B N 1
ATOM 1541 C CA . LEU B 1 44 ? 6.805 -15.477 -7.391 1 95.12 44 LEU B CA 1
ATOM 1542 C C . LEU B 1 44 ? 6.203 -16.5 -6.438 1 95.12 44 LEU B C 1
ATOM 1544 O O . LEU B 1 44 ? 6.117 -17.688 -6.77 1 95.12 44 LEU B O 1
ATOM 1548 N N . SER B 1 45 ? 5.863 -16.047 -5.273 1 94 45 SER B N 1
ATOM 1549 C CA . SER B 1 45 ? 5.285 -16.953 -4.273 1 94 45 SER B CA 1
ATOM 1550 C C . SER B 1 45 ? 3.926 -17.469 -4.723 1 94 45 SER B C 1
ATOM 1552 O O . SER B 1 45 ? 3.57 -18.609 -4.43 1 94 45 SER B O 1
ATOM 1554 N N . THR B 1 46 ? 3.176 -16.703 -5.445 1 89.56 46 THR B N 1
ATOM 1555 C CA . THR B 1 46 ? 1.811 -17.047 -5.832 1 89.56 46 THR B CA 1
ATOM 1556 C C . THR B 1 46 ? 1.798 -17.828 -7.141 1 89.56 46 THR B C 1
ATOM 1558 O O . THR B 1 46 ? 0.977 -18.734 -7.324 1 89.56 46 THR B O 1
ATOM 1561 N N . ARG B 1 47 ? 2.715 -17.531 -7.996 1 89.44 47 ARG B N 1
ATOM 1562 C CA . ARG B 1 47 ? 2.672 -18.109 -9.336 1 89.44 47 ARG B CA 1
ATOM 1563 C C . ARG B 1 47 ? 3.705 -19.219 -9.477 1 89.44 47 ARG B C 1
ATOM 1565 O O . ARG B 1 47 ? 3.621 -20.031 -10.398 1 89.44 47 ARG B O 1
ATOM 1572 N N . GLY B 1 48 ? 4.676 -19.234 -8.586 1 91.19 48 GLY B N 1
ATOM 1573 C CA . GLY B 1 48 ? 5.781 -20.156 -8.758 1 91.19 48 GLY B CA 1
ATOM 1574 C C . GLY B 1 48 ? 6.82 -19.672 -9.75 1 91.19 48 GLY B C 1
ATOM 1575 O O . GLY B 1 48 ? 6.988 -18.469 -9.945 1 91.19 48 GLY B O 1
ATOM 1576 N N . ALA B 1 49 ? 7.539 -20.562 -10.328 1 92.44 49 ALA B N 1
ATOM 1577 C CA . ALA B 1 49 ? 8.586 -20.203 -11.281 1 92.44 49 ALA B CA 1
ATOM 1578 C C . ALA B 1 49 ? 8.023 -19.391 -12.438 1 92.44 49 ALA B C 1
ATOM 1580 O O . ALA B 1 49 ? 7.031 -19.781 -13.062 1 92.44 49 ALA B O 1
ATOM 1581 N N . THR B 1 50 ? 8.633 -18.219 -12.688 1 94.38 50 THR B N 1
ATOM 1582 C CA . THR B 1 50 ? 8.078 -17.266 -13.656 1 94.38 50 THR B CA 1
ATOM 1583 C C . THR B 1 50 ? 9.188 -16.688 -14.531 1 94.38 50 THR B C 1
ATOM 1585 O O . THR B 1 50 ? 10.289 -16.438 -14.055 1 94.38 50 THR B O 1
ATOM 1588 N N . LYS B 1 51 ? 8.836 -16.469 -15.812 1 94.69 51 LYS B N 1
ATOM 1589 C CA . LYS B 1 51 ? 9.773 -15.836 -16.734 1 94.69 51 LYS B CA 1
ATOM 1590 C C . LYS B 1 51 ? 9.938 -14.352 -16.406 1 94.69 51 LYS B C 1
ATOM 1592 O O . LYS B 1 51 ? 9 -13.703 -15.938 1 94.69 51 LYS B O 1
ATOM 1597 N N . LEU B 1 52 ? 11.133 -13.852 -16.75 1 93.81 52 LEU B N 1
ATOM 1598 C CA . LEU B 1 52 ? 11.438 -12.445 -16.5 1 93.81 52 LEU B CA 1
ATOM 1599 C C . LEU B 1 52 ? 10.43 -11.539 -17.203 1 93.81 52 LEU B C 1
ATOM 1601 O O . LEU B 1 52 ? 9.961 -10.555 -16.609 1 93.81 52 LEU B O 1
ATOM 1605 N N . VAL B 1 53 ? 10.094 -11.859 -18.375 1 93.62 53 VAL B N 1
ATOM 1606 C CA . VAL B 1 53 ? 9.188 -11.031 -19.156 1 93.62 53 VAL B CA 1
ATOM 1607 C C . VAL B 1 53 ? 7.809 -11.016 -18.516 1 93.62 53 VAL B C 1
ATOM 1609 O O . VAL B 1 53 ? 7.152 -9.969 -18.453 1 93.62 53 VAL B O 1
ATOM 1612 N N . ALA B 1 54 ? 7.398 -12.109 -18.047 1 94.38 54 ALA B N 1
ATOM 1613 C CA . ALA B 1 54 ? 6.109 -12.211 -17.359 1 94.38 54 ALA B CA 1
ATOM 1614 C C . ALA B 1 54 ? 6.109 -11.422 -16.062 1 94.38 54 ALA B C 1
ATOM 1616 O O . ALA B 1 54 ? 5.125 -10.758 -15.727 1 94.38 54 ALA B O 1
ATOM 1617 N N . LEU B 1 55 ? 7.172 -11.484 -15.328 1 94.38 55 LEU B N 1
ATOM 1618 C CA . LEU B 1 55 ? 7.305 -10.727 -14.094 1 94.38 55 LEU B CA 1
ATOM 1619 C C . LEU B 1 55 ? 7.227 -9.227 -14.367 1 94.38 55 LEU B C 1
ATOM 1621 O O . LEU B 1 55 ? 6.535 -8.5 -13.648 1 94.38 55 LEU B O 1
ATOM 1625 N N . ALA B 1 56 ? 7.949 -8.797 -15.391 1 94.81 56 ALA B N 1
ATOM 1626 C CA . ALA B 1 56 ? 7.938 -7.383 -15.773 1 94.81 56 ALA B CA 1
ATOM 1627 C C . ALA B 1 56 ? 6.523 -6.914 -16.094 1 94.81 56 ALA B C 1
ATOM 1629 O O . ALA B 1 56 ? 6.098 -5.844 -15.648 1 94.81 56 ALA B O 1
ATOM 1630 N N . ASP B 1 57 ? 5.754 -7.75 -16.812 1 94 57 ASP B N 1
ATOM 1631 C CA . ASP B 1 57 ? 4.383 -7.43 -17.203 1 94 57 ASP B CA 1
ATOM 1632 C C . ASP B 1 57 ? 3.471 -7.348 -15.992 1 94 57 ASP B C 1
ATOM 1634 O O . ASP B 1 57 ? 2.689 -6.402 -15.852 1 94 57 ASP B O 1
ATOM 1638 N N . LEU B 1 58 ? 3.602 -8.273 -15.078 1 90.31 58 LEU B N 1
ATOM 1639 C CA . LEU B 1 58 ? 2.75 -8.352 -13.898 1 90.31 58 LEU B CA 1
ATOM 1640 C C . LEU B 1 58 ? 3.029 -7.191 -12.945 1 90.31 58 LEU B C 1
ATOM 1642 O O . LEU B 1 58 ? 2.123 -6.711 -12.266 1 90.31 58 LEU B O 1
ATOM 1646 N N . LEU B 1 59 ? 4.238 -6.723 -12.938 1 91.31 59 LEU B N 1
ATOM 1647 C CA . LEU B 1 59 ? 4.621 -5.637 -12.039 1 91.31 59 LEU B CA 1
ATOM 1648 C C . LEU B 1 59 ? 4.492 -4.285 -12.734 1 91.31 59 LEU B C 1
ATOM 1650 O O . LEU B 1 59 ? 4.641 -3.24 -12.102 1 91.31 59 LEU B O 1
ATOM 1654 N N . HIS B 1 60 ? 4.238 -4.316 -14.047 1 89.31 60 HIS B N 1
ATOM 1655 C CA . HIS B 1 60 ? 4.113 -3.102 -14.844 1 89.31 60 HIS B CA 1
ATOM 1656 C C . HIS B 1 60 ? 5.379 -2.254 -14.758 1 89.31 60 HIS B C 1
ATOM 1658 O O . HIS B 1 60 ? 5.309 -1.054 -14.484 1 89.31 60 HIS B O 1
ATOM 1664 N N . VAL B 1 61 ? 6.508 -2.916 -15 1 89.38 61 VAL B N 1
ATOM 1665 C CA . VAL B 1 61 ? 7.801 -2.246 -15.062 1 89.38 61 VAL B CA 1
ATOM 1666 C C . VAL B 1 61 ? 8.531 -2.656 -16.344 1 89.38 61 VAL B C 1
ATOM 1668 O O . VAL B 1 61 ? 8.164 -3.641 -16.984 1 89.38 61 VAL B O 1
ATOM 1671 N N . ALA B 1 62 ? 9.508 -1.879 -16.656 1 92.19 62 ALA B N 1
ATOM 1672 C CA . ALA B 1 62 ? 10.344 -2.219 -17.812 1 92.19 62 ALA B CA 1
ATOM 1673 C C . ALA B 1 62 ? 11.156 -3.482 -17.547 1 92.19 62 ALA B C 1
ATOM 1675 O O . ALA B 1 62 ? 11.555 -3.742 -16.406 1 92.19 62 ALA B O 1
ATOM 1676 N N . PRO B 1 63 ? 11.406 -4.238 -18.625 1 93.94 63 PRO B N 1
ATOM 1677 C CA . PRO B 1 63 ? 12.219 -5.445 -18.469 1 93.94 63 PRO B CA 1
ATOM 1678 C C . PRO B 1 63 ? 13.57 -5.168 -17.828 1 93.94 63 PRO B C 1
ATOM 1680 O O . PRO B 1 63 ? 14.047 -5.961 -17.016 1 93.94 63 PRO B O 1
ATOM 1683 N N . SER B 1 64 ? 14.156 -4.078 -18.141 1 94.19 64 SER B N 1
ATOM 1684 C CA . SER B 1 64 ? 15.445 -3.721 -17.562 1 94.19 64 SER B CA 1
ATOM 1685 C C . SER B 1 64 ? 15.328 -3.521 -16.062 1 94.19 64 SER B C 1
ATOM 1687 O O . SER B 1 64 ? 16.219 -3.938 -15.305 1 94.19 64 SER B O 1
ATOM 1689 N N . THR B 1 65 ? 14.234 -2.965 -15.602 1 90.38 65 THR B N 1
ATOM 1690 C CA . THR B 1 65 ? 13.969 -2.762 -14.18 1 90.38 65 THR B CA 1
ATOM 1691 C C . THR B 1 65 ? 13.734 -4.094 -13.477 1 90.38 65 THR B C 1
ATOM 1693 O O . THR B 1 65 ? 14.273 -4.34 -12.391 1 90.38 65 THR B O 1
ATOM 1696 N N . ALA B 1 66 ? 12.969 -4.863 -14.117 1 93.94 66 ALA B N 1
ATOM 1697 C CA . ALA B 1 66 ? 12.703 -6.188 -13.562 1 93.94 66 ALA B CA 1
ATOM 1698 C C . ALA B 1 66 ? 14 -6.988 -13.406 1 93.94 66 ALA B C 1
ATOM 1700 O O . ALA B 1 66 ? 14.203 -7.656 -12.398 1 93.94 66 ALA B O 1
ATOM 1701 N N . MET B 1 67 ? 14.828 -6.883 -14.367 1 95.06 67 MET B N 1
ATOM 1702 C CA . MET B 1 67 ? 16.094 -7.613 -14.344 1 95.06 67 MET B CA 1
ATOM 1703 C C . MET B 1 67 ? 16.953 -7.16 -13.172 1 95.06 67 MET B C 1
ATOM 1705 O O . MET B 1 67 ? 17.516 -7.984 -12.453 1 95.06 67 MET B O 1
ATOM 1709 N N . ARG B 1 68 ? 17.016 -5.949 -13.055 1 93.88 68 ARG B N 1
ATOM 1710 C CA . ARG B 1 68 ? 17.812 -5.406 -11.953 1 93.88 68 ARG B CA 1
ATOM 1711 C C . ARG B 1 68 ? 17.25 -5.848 -10.609 1 93.88 68 ARG B C 1
ATOM 1713 O O . ARG B 1 68 ? 18 -6.176 -9.688 1 93.88 68 ARG B O 1
ATOM 1720 N N . MET B 1 69 ? 15.953 -5.828 -10.461 1 92.62 69 MET B N 1
ATOM 1721 C CA . MET B 1 69 ? 15.297 -6.277 -9.234 1 92.62 69 MET B CA 1
ATOM 1722 C C . MET B 1 69 ? 15.609 -7.746 -8.961 1 92.62 69 MET B C 1
ATOM 1724 O O . MET B 1 69 ? 15.93 -8.117 -7.832 1 92.62 69 MET B O 1
ATOM 1728 N N . VAL B 1 70 ? 15.57 -8.484 -9.984 1 94.75 70 VAL B N 1
ATOM 1729 C CA . VAL B 1 70 ? 15.852 -9.914 -9.867 1 94.75 70 VAL B CA 1
ATOM 1730 C C . VAL B 1 70 ? 17.281 -10.125 -9.406 1 94.75 70 VAL B C 1
ATOM 1732 O O . VAL B 1 70 ? 17.547 -10.914 -8.484 1 94.75 70 VAL B O 1
ATOM 1735 N N . ASP B 1 71 ? 18.172 -9.406 -10.031 1 95.31 71 ASP B N 1
ATOM 1736 C CA . ASP B 1 71 ? 19.578 -9.523 -9.672 1 95.31 71 ASP B CA 1
ATOM 1737 C C . ASP B 1 71 ? 19.797 -9.203 -8.188 1 95.31 71 ASP B C 1
ATOM 1739 O O . ASP B 1 71 ? 20.547 -9.898 -7.504 1 95.31 71 ASP B O 1
ATOM 1743 N N . ARG B 1 72 ? 19.125 -8.258 -7.746 1 93.56 72 ARG B N 1
ATOM 1744 C CA . ARG B 1 72 ? 19.234 -7.863 -6.344 1 93.56 72 ARG B CA 1
ATOM 1745 C C . ARG B 1 72 ? 18.672 -8.938 -5.422 1 93.56 72 ARG B C 1
ATOM 1747 O O . ARG B 1 72 ? 19.234 -9.227 -4.367 1 93.56 72 ARG B O 1
ATOM 1754 N N . LEU B 1 73 ? 17.578 -9.461 -5.773 1 94.94 73 LEU B N 1
ATOM 1755 C CA . LEU B 1 73 ? 16.938 -10.492 -4.965 1 94.94 73 LEU B CA 1
ATOM 1756 C C . LEU B 1 73 ? 17.797 -11.758 -4.926 1 94.94 73 LEU B C 1
ATOM 1758 O O . LEU B 1 73 ? 17.875 -12.43 -3.895 1 94.94 73 LEU B O 1
ATOM 1762 N N . ILE B 1 74 ? 18.438 -12.047 -6.027 1 96.06 74 ILE B N 1
ATOM 1763 C CA . ILE B 1 74 ? 19.328 -13.203 -6.094 1 96.06 74 ILE B CA 1
ATOM 1764 C C . ILE B 1 74 ? 20.562 -12.969 -5.23 1 96.06 74 ILE B C 1
ATOM 1766 O O . ILE B 1 74 ? 20.969 -13.844 -4.461 1 96.06 74 ILE B O 1
ATOM 1770 N N . ALA B 1 75 ? 21.062 -11.82 -5.398 1 94.88 75 ALA B N 1
ATOM 1771 C CA . ALA B 1 75 ? 22.234 -11.461 -4.594 1 94.88 75 ALA B CA 1
ATOM 1772 C C . ALA B 1 75 ? 21.906 -11.523 -3.105 1 94.88 75 ALA B C 1
ATOM 1774 O O . ALA B 1 75 ? 22.766 -11.883 -2.293 1 94.88 75 ALA B O 1
ATOM 1775 N N . ALA B 1 76 ? 20.688 -11.273 -2.734 1 92.56 76 ALA B N 1
ATOM 1776 C CA . ALA B 1 76 ? 20.25 -11.273 -1.341 1 92.56 76 ALA B CA 1
ATOM 1777 C C . ALA B 1 76 ? 19.844 -12.68 -0.89 1 92.56 76 ALA B C 1
ATOM 1779 O O . ALA B 1 76 ? 19.484 -12.883 0.273 1 92.56 76 ALA B O 1
ATOM 1780 N N . GLY B 1 77 ? 19.828 -13.625 -1.815 1 95.06 77 GLY B N 1
ATOM 1781 C CA . GLY B 1 77 ? 19.516 -15.008 -1.495 1 95.06 77 GLY B CA 1
ATOM 1782 C C . GLY B 1 77 ? 18.031 -15.273 -1.411 1 95.06 77 GLY B C 1
ATOM 1783 O O . GLY B 1 77 ? 17.609 -16.266 -0.819 1 95.06 77 GLY B O 1
ATOM 1784 N N . LEU B 1 78 ? 17.203 -14.422 -1.982 1 95.94 78 LEU B N 1
ATOM 1785 C CA . LEU B 1 78 ? 15.75 -14.523 -1.834 1 95.94 78 LEU B CA 1
ATOM 1786 C C . LEU B 1 78 ? 15.117 -15.172 -3.062 1 95.94 78 LEU B C 1
ATOM 1788 O O . LEU B 1 78 ? 13.969 -15.617 -3.016 1 95.94 78 LEU B O 1
ATOM 1792 N N . ALA B 1 79 ? 15.875 -15.195 -4.145 1 96.69 79 ALA B N 1
ATOM 1793 C CA . ALA B 1 79 ? 15.422 -15.82 -5.383 1 96.69 79 ALA B CA 1
ATOM 1794 C C . ALA B 1 79 ? 16.578 -16.531 -6.09 1 96.69 79 ALA B C 1
ATOM 1796 O O . ALA B 1 79 ? 17.75 -16.297 -5.773 1 96.69 79 ALA B O 1
ATOM 1797 N N . ASP B 1 80 ? 16.266 -17.359 -6.996 1 96.62 80 ASP B N 1
ATOM 1798 C CA . ASP B 1 80 ? 17.266 -18.031 -7.805 1 96.62 80 ASP B CA 1
ATOM 1799 C C . ASP B 1 80 ? 16.766 -18.281 -9.227 1 96.62 80 ASP B C 1
ATOM 1801 O O . ASP B 1 80 ? 15.562 -18.172 -9.484 1 96.62 80 ASP B O 1
ATOM 1805 N N . ARG B 1 81 ? 17.75 -18.453 -10.078 1 94 81 ARG B N 1
ATOM 1806 C CA . ARG B 1 81 ? 17.438 -18.75 -11.477 1 94 81 ARG B CA 1
ATOM 1807 C C . ARG B 1 81 ? 17.469 -20.25 -11.742 1 94 81 ARG B C 1
ATOM 1809 O O . ARG B 1 81 ? 18.312 -20.969 -11.211 1 94 81 ARG B O 1
ATOM 1816 N N . GLN B 1 82 ? 16.484 -20.594 -12.492 1 90.88 82 GLN B N 1
ATOM 1817 C CA . GLN B 1 82 ? 16.469 -21.984 -12.93 1 90.88 82 GLN B CA 1
ATOM 1818 C C . GLN B 1 82 ? 16.281 -22.078 -14.438 1 90.88 82 GLN B C 1
ATOM 1820 O O . GLN B 1 82 ? 15.617 -21.234 -15.039 1 90.88 82 GLN B O 1
ATOM 1825 N N . VAL B 1 83 ? 16.969 -23.062 -14.984 1 87.25 83 VAL B N 1
ATOM 1826 C CA . VAL B 1 83 ? 16.75 -23.344 -16.406 1 87.25 83 VAL B CA 1
ATOM 1827 C C . VAL B 1 83 ? 15.359 -23.969 -16.594 1 87.25 83 VAL B C 1
ATOM 1829 O O . VAL B 1 83 ? 14.938 -24.828 -15.82 1 87.25 83 VAL B O 1
ATOM 1832 N N . ASN B 1 84 ? 14.656 -23.375 -17.484 1 83.25 84 ASN B N 1
ATOM 1833 C CA . ASN B 1 84 ? 13.359 -23.969 -17.812 1 83.25 84 ASN B CA 1
ATOM 1834 C C . ASN B 1 84 ? 13.516 -25.359 -18.391 1 83.25 84 ASN B C 1
ATOM 1836 O O . ASN B 1 84 ? 14.133 -25.547 -19.438 1 83.25 84 ASN B O 1
ATOM 1840 N N . PRO B 1 85 ? 12.984 -26.281 -17.703 1 82.75 85 PRO B N 1
ATOM 1841 C CA . PRO B 1 85 ? 13.133 -27.656 -18.188 1 82.75 85 PRO B CA 1
ATOM 1842 C C . PRO B 1 85 ? 12.484 -27.859 -19.562 1 82.75 85 PRO B C 1
ATOM 1844 O O . PRO B 1 85 ? 12.938 -28.703 -20.344 1 82.75 85 PRO B O 1
ATOM 1847 N N . ASP B 1 86 ? 11.492 -27.016 -19.828 1 86.5 86 ASP B N 1
ATOM 1848 C CA . ASP B 1 86 ? 10.75 -27.172 -21.078 1 86.5 86 ASP B CA 1
ATOM 1849 C C . ASP B 1 86 ? 11.414 -26.391 -22.203 1 86.5 86 ASP B C 1
ATOM 1851 O O . ASP B 1 86 ? 11.086 -26.594 -23.375 1 86.5 86 ASP B O 1
ATOM 1855 N N . ASN B 1 87 ? 12.195 -25.5 -21.891 1 86.19 87 ASN B N 1
ATOM 1856 C CA . ASN B 1 87 ? 12.93 -24.672 -22.844 1 86.19 87 ASN B CA 1
ATOM 1857 C C . ASN B 1 87 ? 14.25 -24.188 -22.25 1 86.19 87 ASN B C 1
ATOM 1859 O O . ASN B 1 87 ? 14.305 -23.141 -21.609 1 86.19 87 ASN B O 1
ATOM 1863 N N . ARG B 1 88 ? 15.25 -24.875 -22.531 1 83.94 88 ARG B N 1
ATOM 1864 C CA . ARG B 1 88 ? 16.531 -24.672 -21.875 1 83.94 88 ARG B CA 1
ATOM 1865 C C . ARG B 1 88 ? 17.094 -23.281 -22.172 1 83.94 88 ARG B C 1
ATOM 1867 O O . ARG B 1 88 ? 17.984 -22.797 -21.469 1 83.94 88 ARG B O 1
ATOM 1874 N N . ARG B 1 89 ? 16.516 -22.625 -23.156 1 82.94 89 ARG B N 1
ATOM 1875 C CA . ARG B 1 89 ? 17 -21.281 -23.5 1 82.94 89 ARG B CA 1
ATOM 1876 C C . ARG B 1 89 ? 16.312 -20.219 -22.641 1 82.94 89 ARG B C 1
ATOM 1878 O O . ARG B 1 89 ? 16.703 -19.062 -22.672 1 82.94 89 ARG B O 1
ATOM 1885 N N . GLU B 1 90 ? 15.352 -20.719 -21.891 1 88.12 90 GLU B N 1
ATOM 1886 C CA . GLU B 1 90 ? 14.586 -19.781 -21.078 1 88.12 90 GLU B CA 1
ATOM 1887 C C . GLU B 1 90 ? 14.945 -19.938 -19.594 1 88.12 90 GLU B C 1
ATOM 1889 O O . GLU B 1 90 ? 15.172 -21.047 -19.109 1 88.12 90 GLU B O 1
ATOM 1894 N N . THR B 1 91 ? 15.094 -18.922 -19.031 1 90.62 91 THR B N 1
ATOM 1895 C CA . THR B 1 91 ? 15.359 -18.922 -17.594 1 90.62 91 THR B CA 1
ATOM 1896 C C . THR B 1 91 ? 14.109 -18.562 -16.812 1 90.62 91 THR B C 1
ATOM 1898 O O . THR B 1 91 ? 13.32 -17.719 -17.234 1 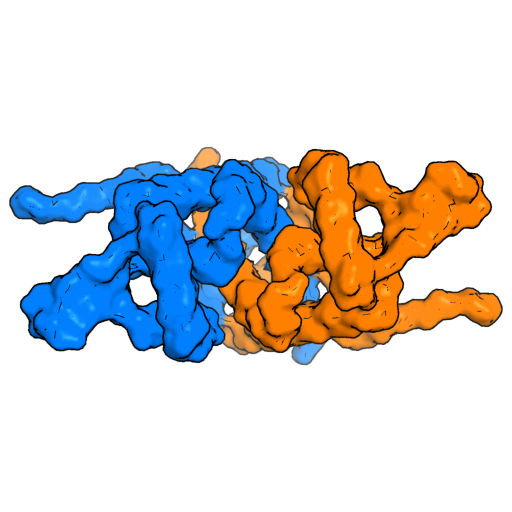90.62 91 THR B O 1
ATOM 1901 N N . LEU B 1 92 ? 13.93 -19.359 -15.773 1 94.94 92 LEU B N 1
ATOM 1902 C CA . LEU B 1 92 ? 12.836 -19.109 -14.852 1 94.94 92 LEU B CA 1
ATOM 1903 C C . LEU B 1 92 ? 13.367 -18.625 -13.5 1 94.94 92 LEU B C 1
ATOM 1905 O O . LEU B 1 92 ? 14.445 -19.031 -13.07 1 94.94 92 LEU B O 1
ATOM 1909 N N . LEU B 1 93 ? 12.57 -17.781 -12.898 1 96.06 93 LEU B N 1
ATOM 1910 C CA . LEU B 1 93 ? 12.883 -17.297 -11.555 1 96.06 93 LEU B CA 1
ATOM 1911 C C . LEU B 1 93 ? 11.977 -17.938 -10.516 1 96.06 93 LEU B C 1
ATOM 1913 O O . LEU B 1 93 ? 10.773 -18.094 -10.742 1 96.06 93 LEU B O 1
ATOM 1917 N N . ARG B 1 94 ? 12.602 -18.328 -9.414 1 96.5 94 ARG B N 1
ATOM 1918 C CA . ARG B 1 94 ? 11.828 -18.891 -8.312 1 96.5 94 ARG B CA 1
ATOM 1919 C C . ARG B 1 94 ? 12.312 -18.359 -6.973 1 96.5 94 ARG B C 1
ATOM 1921 O O . ARG B 1 94 ? 13.422 -17.828 -6.871 1 96.5 94 ARG B O 1
ATOM 1928 N N . LEU B 1 95 ? 11.461 -18.531 -5.996 1 96.38 95 LEU B N 1
ATOM 1929 C CA . LEU B 1 95 ? 11.852 -18.156 -4.641 1 96.38 95 LEU B CA 1
ATOM 1930 C C . LEU B 1 95 ? 12.766 -19.203 -4.023 1 96.38 95 LEU B C 1
ATOM 1932 O O . LEU B 1 95 ? 12.57 -20.406 -4.223 1 96.38 95 LEU B O 1
ATOM 1936 N N . THR B 1 96 ? 13.758 -18.719 -3.301 1 96.81 96 THR B N 1
ATOM 1937 C CA . THR B 1 96 ? 14.453 -19.609 -2.375 1 96.81 96 THR B CA 1
ATOM 1938 C C . THR B 1 96 ? 13.602 -19.859 -1.13 1 96.81 96 THR B C 1
ATOM 1940 O O . THR B 1 96 ? 12.547 -19.25 -0.961 1 96.81 96 THR B O 1
ATOM 1943 N N . ALA B 1 97 ? 14.062 -20.797 -0.277 1 96.38 97 ALA B N 1
ATOM 1944 C CA . ALA B 1 97 ? 13.391 -21.031 1.001 1 96.38 97 ALA B CA 1
ATOM 1945 C C . ALA B 1 97 ? 13.352 -19.75 1.835 1 96.38 97 ALA B C 1
ATOM 1947 O O . ALA B 1 97 ? 12.344 -19.453 2.486 1 96.38 97 ALA B O 1
ATOM 1948 N N . GLU B 1 98 ? 14.43 -19.031 1.757 1 94.88 98 GLU B N 1
ATOM 1949 C CA . GLU B 1 98 ? 14.5 -17.766 2.488 1 94.88 98 GLU B CA 1
ATOM 1950 C C . GLU B 1 98 ? 13.531 -16.734 1.916 1 94.88 98 GLU B C 1
ATOM 1952 O O . GLU B 1 98 ? 12.891 -16 2.664 1 94.88 98 GLU B O 1
ATOM 1957 N N . GLY B 1 99 ? 13.445 -16.719 0.611 1 94.94 99 GLY B N 1
ATOM 1958 C CA . GLY B 1 99 ? 12.484 -15.828 -0.025 1 94.94 99 GLY B CA 1
ATOM 1959 C C . GLY B 1 99 ? 11.047 -16.141 0.362 1 94.94 99 GLY B C 1
ATOM 1960 O O . GLY B 1 99 ? 10.266 -15.227 0.644 1 94.94 99 GLY B O 1
ATOM 1961 N N . ARG B 1 100 ? 10.773 -17.375 0.449 1 95.38 100 ARG B N 1
ATOM 1962 C CA . ARG B 1 100 ? 9.438 -17.812 0.836 1 95.38 100 ARG B CA 1
ATOM 1963 C C . ARG B 1 100 ? 9.133 -17.438 2.281 1 95.38 100 ARG B C 1
ATOM 1965 O O . ARG B 1 100 ? 8.039 -16.969 2.588 1 95.38 100 ARG B O 1
ATOM 1972 N N . ARG B 1 101 ? 10.055 -17.656 3.068 1 93.94 101 ARG B N 1
ATOM 1973 C CA . ARG B 1 101 ? 9.891 -17.312 4.477 1 93.94 101 ARG B CA 1
ATOM 1974 C C . ARG B 1 101 ? 9.664 -15.82 4.652 1 93.94 101 ARG B C 1
ATOM 1976 O O . ARG B 1 101 ? 8.836 -15.398 5.461 1 93.94 101 ARG B O 1
ATOM 1983 N N . THR B 1 102 ? 10.367 -15.031 3.895 1 92.81 102 THR B N 1
ATOM 1984 C CA . THR B 1 102 ? 10.219 -13.578 3.957 1 92.81 102 THR B CA 1
ATOM 1985 C C . THR B 1 102 ? 8.812 -13.156 3.561 1 92.81 102 THR B C 1
ATOM 1987 O O . THR B 1 102 ? 8.18 -12.352 4.254 1 92.81 102 THR B O 1
ATOM 1990 N N . VAL B 1 103 ? 8.328 -13.703 2.496 1 93.69 103 VAL B N 1
ATOM 1991 C CA . VAL B 1 103 ? 6.988 -13.383 2.031 1 93.69 103 VAL B CA 1
ATOM 1992 C C . VAL B 1 103 ? 5.961 -13.805 3.08 1 93.69 103 VAL B C 1
ATOM 1994 O O . VAL B 1 103 ? 5.043 -13.047 3.4 1 93.69 103 VAL B O 1
ATOM 1997 N N . GLU B 1 104 ? 6.148 -14.961 3.627 1 93.62 104 GLU B N 1
ATOM 1998 C CA . GLU B 1 104 ? 5.219 -15.484 4.625 1 93.62 104 GLU B CA 1
ATOM 1999 C C . GLU B 1 104 ? 5.215 -14.617 5.883 1 93.62 104 GLU B C 1
ATOM 2001 O O . GLU B 1 104 ? 4.152 -14.297 6.418 1 93.62 104 GLU B O 1
ATOM 2006 N N . ASP B 1 105 ? 6.387 -14.242 6.32 1 93.06 105 ASP B N 1
ATOM 2007 C CA . ASP B 1 105 ? 6.516 -13.438 7.531 1 93.06 105 ASP B CA 1
ATOM 2008 C C . ASP B 1 105 ? 5.848 -12.078 7.359 1 93.06 105 ASP B C 1
ATOM 2010 O O . ASP B 1 105 ? 5.07 -11.648 8.219 1 93.06 105 ASP B O 1
ATOM 2014 N N . VAL B 1 106 ? 6.16 -11.406 6.289 1 92.88 106 VAL B N 1
ATOM 2015 C CA . VAL B 1 106 ? 5.605 -10.078 6.039 1 92.88 106 VAL B CA 1
ATOM 2016 C C . VAL B 1 106 ? 4.094 -10.172 5.867 1 92.88 106 VAL B C 1
ATOM 2018 O O . VAL B 1 106 ? 3.35 -9.336 6.391 1 92.88 106 VAL B O 1
ATOM 2021 N N . THR B 1 107 ? 3.648 -11.219 5.176 1 93.81 107 THR B N 1
ATOM 2022 C CA . THR B 1 107 ? 2.219 -11.406 4.953 1 93.81 107 THR B CA 1
ATOM 2023 C C . THR B 1 107 ? 1.501 -11.68 6.273 1 93.81 107 THR B C 1
ATOM 2025 O O . THR B 1 107 ? 0.41 -11.156 6.512 1 93.81 107 THR B O 1
ATOM 2028 N N . ALA B 1 108 ? 2.082 -12.516 7.117 1 94.12 108 ALA B N 1
ATOM 2029 C CA . ALA B 1 108 ? 1.497 -12.828 8.422 1 94.12 108 ALA B CA 1
ATOM 2030 C C . ALA B 1 108 ? 1.367 -11.578 9.281 1 94.12 108 ALA B C 1
ATOM 2032 O O . ALA B 1 108 ? 0.36 -11.391 9.969 1 94.12 108 ALA B O 1
ATOM 2033 N N . ARG B 1 109 ? 2.355 -10.727 9.234 1 93.38 109 ARG B N 1
ATOM 2034 C CA . ARG B 1 109 ? 2.309 -9.477 9.984 1 93.38 109 ARG B CA 1
ATOM 2035 C C . ARG B 1 109 ? 1.191 -8.57 9.469 1 93.38 109 ARG B C 1
ATOM 2037 O O . ARG B 1 109 ? 0.442 -7.992 10.258 1 93.38 109 ARG B O 1
ATOM 2044 N N . ARG B 1 110 ? 1.065 -8.477 8.188 1 95 110 ARG B N 1
ATOM 2045 C CA . ARG B 1 110 ? -0.008 -7.695 7.574 1 95 110 ARG B CA 1
ATOM 2046 C C . ARG B 1 110 ? -1.375 -8.234 7.98 1 95 110 ARG B C 1
ATOM 2048 O O . ARG B 1 110 ? -2.277 -7.465 8.32 1 95 110 ARG B O 1
ATOM 2055 N N . ARG B 1 111 ? -1.459 -9.539 7.953 1 95.5 111 ARG B N 1
ATOM 2056 C CA . ARG B 1 111 ? -2.723 -10.172 8.32 1 95.5 111 ARG B CA 1
ATOM 2057 C C . ARG B 1 111 ? -3.105 -9.836 9.758 1 95.5 111 ARG B C 1
ATOM 2059 O O . ARG B 1 111 ? -4.266 -9.531 10.047 1 95.5 111 ARG B O 1
ATOM 2066 N N . THR B 1 112 ? -2.158 -9.914 10.578 1 94.94 112 THR B N 1
ATOM 2067 C CA . THR B 1 112 ? -2.398 -9.625 11.984 1 94.94 112 THR B CA 1
ATOM 2068 C C . THR B 1 112 ? -2.885 -8.195 12.18 1 94.94 112 THR B C 1
ATOM 2070 O O . THR B 1 112 ? -3.861 -7.953 12.891 1 94.94 112 THR B O 1
ATOM 2073 N N . GLU B 1 113 ? -2.252 -7.254 11.555 1 94.69 113 GLU B N 1
ATOM 2074 C CA . GLU B 1 113 ? -2.631 -5.852 11.688 1 94.69 113 GLU B CA 1
ATOM 2075 C C . GLU B 1 113 ? -4 -5.59 11.07 1 94.69 113 GLU B C 1
ATOM 2077 O O . GLU B 1 113 ? -4.82 -4.875 11.648 1 94.69 113 GLU B O 1
ATOM 2082 N N . ILE B 1 114 ? -4.215 -6.176 9.922 1 96.06 114 ILE B N 1
ATOM 2083 C CA . ILE B 1 114 ? -5.492 -6.008 9.242 1 96.06 114 ILE B CA 1
ATOM 2084 C C . ILE B 1 114 ? -6.609 -6.625 10.078 1 96.06 114 ILE B C 1
ATOM 2086 O O . ILE B 1 114 ? -7.688 -6.043 10.211 1 96.06 114 ILE B O 1
ATOM 2090 N N . ALA B 1 115 ? -6.367 -7.82 10.641 1 95.56 115 ALA B N 1
ATOM 2091 C CA . ALA B 1 115 ? -7.355 -8.484 11.484 1 95.56 115 ALA B CA 1
ATOM 2092 C C . ALA B 1 115 ? -7.73 -7.605 12.68 1 95.56 115 ALA B C 1
ATOM 2094 O O . ALA B 1 115 ? -8.906 -7.531 13.055 1 95.56 115 ALA B O 1
ATOM 2095 N N . ALA B 1 116 ? -6.754 -6.91 13.234 1 95.5 116 ALA B N 1
ATOM 2096 C CA . ALA B 1 116 ? -7.008 -6.023 14.367 1 95.5 116 ALA B CA 1
ATOM 2097 C C . ALA B 1 116 ? -7.949 -4.887 13.969 1 95.5 116 ALA B C 1
ATOM 2099 O O . ALA B 1 116 ? -8.82 -4.496 14.75 1 95.5 116 ALA B O 1
ATOM 2100 N N . ILE B 1 117 ? -7.754 -4.348 12.797 1 95.31 117 ILE B N 1
ATOM 2101 C CA . ILE B 1 117 ? -8.625 -3.285 12.305 1 95.31 117 ILE B CA 1
ATOM 2102 C C . ILE B 1 117 ? -10.023 -3.836 12.062 1 95.31 117 ILE B C 1
ATOM 2104 O O . ILE B 1 117 ? -11.016 -3.217 12.461 1 95.31 117 ILE B O 1
ATOM 2108 N N . VAL B 1 118 ? -10.133 -5.035 11.438 1 95.25 118 VAL B N 1
ATOM 2109 C CA . VAL B 1 118 ? -11.406 -5.664 11.094 1 95.25 118 VAL B CA 1
ATOM 2110 C C . VAL B 1 118 ? -12.188 -5.996 12.359 1 95.25 118 VAL B C 1
ATOM 2112 O O . VAL B 1 118 ? -13.414 -5.887 12.391 1 95.25 118 VAL B O 1
ATOM 2115 N N . GLU B 1 119 ? -11.484 -6.348 13.406 1 95.31 119 GLU B N 1
ATOM 2116 C CA . GLU B 1 119 ? -12.109 -6.719 14.672 1 95.31 119 GLU B CA 1
ATOM 2117 C C . GLU B 1 119 ? -12.82 -5.523 15.305 1 95.31 119 GLU B C 1
ATOM 2119 O O . GLU B 1 119 ? -13.703 -5.695 16.141 1 95.31 119 GLU B O 1
ATOM 2124 N N . ARG B 1 120 ? -12.453 -4.34 14.906 1 94.94 120 ARG B N 1
ATOM 2125 C CA . ARG B 1 120 ? -13.07 -3.133 15.445 1 94.94 120 ARG B CA 1
ATOM 2126 C C . ARG B 1 120 ? -14.383 -2.814 14.734 1 94.94 120 ARG B C 1
ATOM 2128 O O . ARG B 1 120 ? -15.141 -1.953 15.172 1 94.94 120 ARG B O 1
ATOM 2135 N N . LEU B 1 121 ? -14.609 -3.494 13.656 1 93.5 121 LEU B N 1
ATOM 2136 C CA . LEU B 1 121 ? -15.844 -3.289 12.906 1 93.5 121 LEU B CA 1
ATOM 2137 C C . LEU B 1 121 ? -17 -4.055 13.539 1 93.5 121 LEU B C 1
ATOM 2139 O O . LEU B 1 121 ? -16.812 -5.16 14.055 1 93.5 121 LEU B O 1
ATOM 2143 N N . LEU B 1 122 ? -18.156 -3.51 13.438 1 91.19 122 LEU B N 1
ATOM 2144 C CA . LEU B 1 122 ? -19.359 -4.238 13.812 1 91.19 122 LEU B CA 1
ATOM 2145 C C . LEU B 1 122 ? -19.609 -5.414 12.875 1 91.19 122 LEU B C 1
ATOM 2147 O O . LEU B 1 122 ? -19.312 -5.324 11.68 1 91.19 122 LEU B O 1
ATOM 2151 N N . PRO B 1 123 ? -20.156 -6.516 13.398 1 89.88 123 PRO B N 1
ATOM 2152 C CA . PRO B 1 123 ? -20.375 -7.715 12.594 1 89.88 123 PRO B CA 1
ATOM 2153 C C . PRO B 1 123 ? -21.156 -7.434 11.312 1 89.88 123 PRO B C 1
ATOM 2155 O O . PRO B 1 123 ? -20.859 -8 10.258 1 89.88 123 PRO B O 1
ATOM 2158 N N . GLU B 1 124 ? -22.094 -6.523 11.352 1 88.94 124 GLU B N 1
ATOM 2159 C CA . GLU B 1 124 ? -22.906 -6.195 10.172 1 88.94 124 GLU B CA 1
ATOM 2160 C C . GLU B 1 124 ? -22.062 -5.508 9.102 1 88.94 124 GLU B C 1
ATOM 2162 O O . GLU B 1 124 ? -22.25 -5.738 7.91 1 88.94 124 GLU B O 1
ATOM 2167 N N . LYS B 1 125 ? -21.125 -4.703 9.547 1 90.06 125 LYS B N 1
ATOM 2168 C CA . LYS B 1 125 ? -20.25 -3.986 8.617 1 90.06 125 LYS B CA 1
ATOM 2169 C C . LYS B 1 125 ? -19.219 -4.926 8 1 90.06 125 LYS B C 1
ATOM 2171 O O . LYS B 1 125 ? -18.781 -4.715 6.871 1 90.06 125 LYS B O 1
ATOM 2176 N N . ARG B 1 126 ? -18.891 -6.027 8.672 1 92 126 ARG B N 1
ATOM 2177 C CA . ARG B 1 126 ? -17.953 -7.012 8.148 1 92 126 ARG B CA 1
ATOM 2178 C C . ARG B 1 126 ? -18.516 -7.727 6.93 1 92 126 ARG B C 1
ATOM 2180 O O . ARG B 1 126 ? -17.828 -7.902 5.926 1 92 126 ARG B O 1
ATOM 2187 N N . ARG B 1 127 ? -19.734 -8.047 6.984 1 88.5 127 ARG B N 1
ATOM 2188 C CA . ARG B 1 127 ? -20.359 -8.75 5.875 1 88.5 127 ARG B CA 1
ATOM 2189 C C . ARG B 1 127 ? -20.453 -7.863 4.637 1 88.5 127 ARG B C 1
ATOM 2191 O O . ARG B 1 127 ? -20.172 -8.312 3.523 1 88.5 127 ARG B O 1
ATOM 2198 N N . VAL B 1 128 ? -20.781 -6.625 4.867 1 89 128 VAL B N 1
ATOM 2199 C CA . VAL B 1 128 ? -20.875 -5.676 3.764 1 89 128 VAL B CA 1
ATOM 2200 C C . VAL B 1 128 ? -19.5 -5.473 3.135 1 89 128 VAL B C 1
ATOM 2202 O O . VAL B 1 128 ? -19.375 -5.406 1.909 1 89 128 VAL B O 1
ATOM 2205 N N . LEU B 1 129 ? -18.484 -5.445 3.943 1 91.31 129 LEU B N 1
ATOM 2206 C CA . LEU B 1 129 ? -17.125 -5.223 3.488 1 91.31 129 LEU B CA 1
ATOM 2207 C C . LEU B 1 129 ? -16.641 -6.391 2.641 1 91.31 129 LEU B C 1
ATOM 2209 O O . LEU B 1 129 ? -15.961 -6.191 1.624 1 91.31 129 LEU B O 1
ATOM 2213 N N . ILE B 1 130 ? -17 -7.59 2.992 1 90 130 ILE B N 1
ATOM 2214 C CA . ILE B 1 130 ? -16.578 -8.781 2.256 1 90 130 ILE B CA 1
ATOM 2215 C C . ILE B 1 130 ? -17.094 -8.703 0.82 1 90 130 ILE B C 1
ATOM 2217 O O . ILE B 1 130 ? -16.328 -8.844 -0.13 1 90 130 ILE B O 1
ATOM 2221 N N . ASP B 1 131 ? -18.375 -8.422 0.709 1 87.94 131 ASP B N 1
ATOM 2222 C CA . ASP B 1 131 ? -18.984 -8.391 -0.613 1 87.94 131 ASP B CA 1
ATOM 2223 C C . ASP B 1 131 ? -18.422 -7.246 -1.456 1 87.94 131 ASP B C 1
ATOM 2225 O O . ASP B 1 131 ? -18.156 -7.418 -2.646 1 87.94 131 ASP B O 1
ATOM 2229 N N . ALA B 1 132 ? -18.297 -6.145 -0.867 1 89.94 132 ALA B N 1
ATOM 2230 C CA . ALA B 1 132 ? -17.812 -4.957 -1.565 1 89.94 132 ALA B CA 1
ATOM 2231 C C . ALA B 1 132 ? -16.359 -5.152 -2.035 1 89.94 132 ALA B C 1
ATOM 2233 O O . ALA B 1 132 ? -16.031 -4.82 -3.174 1 89.94 132 ALA B O 1
ATOM 2234 N N . LEU B 1 133 ? -15.531 -5.762 -1.178 1 93.56 133 LEU B N 1
ATOM 2235 C CA . LEU B 1 133 ? -14.125 -5.938 -1.516 1 93.56 133 LEU B CA 1
ATOM 2236 C C . LEU B 1 133 ? -13.945 -7.066 -2.527 1 93.56 133 LEU B C 1
ATOM 2238 O O . LEU B 1 133 ? -13.023 -7.031 -3.346 1 93.56 133 LEU B O 1
ATOM 2242 N N . ALA B 1 134 ? -14.836 -8.031 -2.475 1 92.19 134 ALA B N 1
ATOM 2243 C CA . ALA B 1 134 ? -14.781 -9.07 -3.496 1 92.19 134 ALA B CA 1
ATOM 2244 C C . ALA B 1 134 ? -14.953 -8.477 -4.895 1 92.19 134 ALA B C 1
ATOM 2246 O O . ALA B 1 134 ? -14.203 -8.812 -5.812 1 92.19 134 ALA B O 1
ATOM 2247 N N . ALA B 1 135 ? -15.945 -7.617 -5.039 1 92.62 135 ALA B N 1
ATOM 2248 C CA . ALA B 1 135 ? -16.188 -6.953 -6.32 1 92.62 135 ALA B CA 1
ATOM 2249 C C . ALA B 1 135 ? -15.008 -6.07 -6.707 1 92.62 135 ALA B C 1
ATOM 2251 O O . ALA B 1 135 ? -14.594 -6.047 -7.867 1 92.62 135 ALA B O 1
ATOM 2252 N N . PHE B 1 136 ? -14.461 -5.359 -5.832 1 94.62 136 PHE B N 1
ATOM 2253 C CA . PHE B 1 136 ? -13.328 -4.469 -6.055 1 94.62 136 PHE B CA 1
ATOM 2254 C C . PHE B 1 136 ? -12.094 -5.254 -6.488 1 94.62 136 PHE B C 1
ATOM 2256 O O . PHE B 1 136 ? -11.414 -4.875 -7.441 1 94.62 136 PHE B O 1
ATOM 2263 N N . ASN B 1 137 ? -11.789 -6.355 -5.715 1 94.94 137 ASN B N 1
ATOM 2264 C CA . ASN B 1 137 ? -10.641 -7.199 -6.031 1 94.94 137 ASN B CA 1
ATOM 2265 C C . ASN B 1 137 ? -10.758 -7.82 -7.418 1 94.94 137 ASN B C 1
ATOM 2267 O O . ASN B 1 137 ? -9.781 -7.906 -8.156 1 94.94 137 ASN B O 1
ATOM 2271 N N . GLU B 1 138 ? -11.992 -8.203 -7.781 1 93.81 138 GLU B N 1
ATOM 2272 C CA . GLU B 1 138 ? -12.242 -8.75 -9.109 1 93.81 138 GLU B CA 1
ATOM 2273 C C . GLU B 1 138 ? -12.031 -7.688 -10.188 1 93.81 138 GLU B C 1
ATOM 2275 O O . GLU B 1 138 ? -11.406 -7.957 -11.219 1 93.81 138 GLU B O 1
ATOM 2280 N N . ALA B 1 139 ? -12.57 -6.504 -9.961 1 93.06 139 ALA B N 1
ATOM 2281 C CA . ALA B 1 139 ? -12.422 -5.398 -10.898 1 93.06 139 ALA B CA 1
ATOM 2282 C C . ALA B 1 139 ? -10.945 -5.062 -11.125 1 93.06 139 ALA B C 1
ATOM 2284 O O . ALA B 1 139 ? -10.562 -4.602 -12.203 1 93.06 139 ALA B O 1
ATOM 2285 N N . GLY B 1 140 ? -10.109 -5.301 -10.086 1 92.81 140 GLY B N 1
ATOM 2286 C CA . GLY B 1 140 ? -8.68 -5.023 -10.18 1 92.81 140 GLY B CA 1
ATOM 2287 C C . GLY B 1 140 ? -7.867 -6.223 -10.625 1 92.81 140 GLY B C 1
ATOM 2288 O O . GLY B 1 140 ? -6.645 -6.141 -10.742 1 92.81 140 GLY B O 1
ATOM 2289 N N . ALA B 1 141 ? -8.492 -7.379 -10.859 1 90.56 141 ALA B N 1
ATOM 2290 C CA . ALA B 1 141 ? -7.891 -8.617 -11.352 1 90.56 141 ALA B CA 1
ATOM 2291 C C . ALA B 1 141 ? -6.812 -9.125 -10.398 1 90.56 141 ALA B C 1
ATOM 2293 O O . ALA B 1 141 ? -5.766 -9.609 -10.836 1 90.56 141 ALA B O 1
ATOM 2294 N N . GLU B 1 142 ? -7 -8.977 -9.055 1 89.81 142 GLU B N 1
ATOM 2295 C CA . GLU B 1 142 ? -6.051 -9.445 -8.047 1 89.81 142 GLU B CA 1
ATOM 2296 C C . GLU B 1 142 ? -6.41 -10.844 -7.555 1 89.81 142 GLU B C 1
ATOM 2298 O O . GLU B 1 142 ? -7.504 -11.055 -7.031 1 89.81 142 GLU B O 1
ATOM 2303 N N . PRO B 1 143 ? -5.461 -11.75 -7.734 1 87.94 143 PRO B N 1
ATOM 2304 C CA . PRO B 1 143 ? -5.762 -13.086 -7.203 1 87.94 143 PRO B CA 1
ATOM 2305 C C . PRO B 1 143 ? -5.957 -13.086 -5.691 1 87.94 143 PRO B C 1
ATOM 2307 O O . PRO B 1 143 ? -5.355 -12.273 -4.984 1 87.94 143 PRO B O 1
ATOM 2310 N N . PRO B 1 144 ? -6.758 -13.977 -5.23 1 88.81 144 PRO B N 1
ATOM 2311 C CA . PRO B 1 144 ? -7.031 -14.016 -3.793 1 88.81 144 PRO B CA 1
ATOM 2312 C C . PRO B 1 144 ? -5.781 -14.297 -2.963 1 88.81 144 PRO B C 1
ATOM 2314 O O . PRO B 1 144 ? -4.926 -15.094 -3.375 1 88.81 144 PRO B O 1
ATOM 2317 N N . ALA B 1 145 ? -5.664 -13.617 -1.83 1 87.62 145 ALA B N 1
ATOM 2318 C CA . ALA B 1 145 ? -4.617 -13.906 -0.856 1 87.62 145 ALA B CA 1
ATOM 2319 C C . ALA B 1 145 ? -4.801 -15.305 -0.26 1 87.62 145 ALA B C 1
ATOM 2321 O O . ALA B 1 145 ? -5.918 -15.82 -0.203 1 87.62 145 ALA B O 1
ATOM 2322 N N . PRO B 1 146 ? -3.682 -15.852 0.102 1 80 146 PRO B N 1
ATOM 2323 C CA . PRO B 1 146 ? -3.791 -17.188 0.681 1 80 146 PRO B CA 1
ATOM 2324 C C . PRO B 1 146 ? -4.531 -17.203 2.018 1 80 146 PRO B C 1
ATOM 2326 O O . PRO B 1 146 ? -4.555 -16.188 2.719 1 80 146 PRO B O 1
ATOM 2329 N N . ASP B 1 147 ? -5.176 -18.266 2.344 1 77.62 147 ASP B N 1
ATOM 2330 C CA . ASP B 1 147 ? -5.824 -18.438 3.641 1 77.62 147 ASP B CA 1
ATOM 2331 C C . ASP B 1 147 ? -4.793 -18.547 4.762 1 77.62 147 ASP B C 1
ATOM 2333 O O . ASP B 1 147 ? -3.645 -18.922 4.52 1 77.62 147 ASP B O 1
ATOM 2337 N N . ALA B 1 148 ? -5.176 -17.969 5.914 1 66.56 148 ALA B N 1
ATOM 2338 C CA . ALA B 1 148 ? -4.277 -18.078 7.059 1 66.56 148 ALA B CA 1
ATOM 2339 C C . ALA B 1 148 ? -3.824 -19.516 7.27 1 66.56 148 ALA B C 1
ATOM 2341 O O . ALA B 1 148 ? -2.699 -19.766 7.707 1 66.56 148 ALA B O 1
ATOM 2342 N N . ASP B 1 149 ? -4.797 -20.359 7.223 1 58.88 149 ASP B N 1
ATOM 2343 C CA . ASP B 1 149 ? -4.527 -21.766 7.523 1 58.88 149 ASP B CA 1
ATOM 2344 C C . ASP B 1 149 ? -3.902 -22.469 6.328 1 58.88 149 ASP B C 1
ATOM 2346 O O . ASP B 1 149 ? -3.676 -23.688 6.363 1 58.88 149 ASP B O 1
ATOM 2350 N N . THR B 1 150 ? -3.906 -21.781 5.301 1 55.25 150 THR B N 1
ATOM 2351 C CA . THR B 1 150 ? -3.512 -22.578 4.141 1 55.25 150 THR B CA 1
ATOM 2352 C C . THR B 1 150 ? -2.016 -22.875 4.172 1 55.25 150 THR B C 1
ATOM 2354 O O . THR B 1 150 ? -1.195 -21.953 4.121 1 55.25 150 THR B O 1
ATOM 2357 N N . GLU B 1 151 ? -1.601 -23.766 4.855 1 46.41 151 GLU B N 1
ATOM 2358 C CA . GLU B 1 151 ? -0.303 -24.422 4.699 1 46.41 151 GLU B CA 1
ATOM 2359 C C . GLU B 1 151 ? 0.053 -24.594 3.227 1 46.41 151 GLU B C 1
ATOM 2361 O O . GLU B 1 151 ? -0.823 -24.859 2.396 1 46.41 151 GLU B O 1
ATOM 2366 N N . PRO B 1 152 ? 1.065 -24 2.664 1 46.22 152 PRO B N 1
ATOM 2367 C CA . PRO B 1 152 ? 1.432 -24.375 1.292 1 46.22 152 PRO B CA 1
ATOM 2368 C C . PRO B 1 152 ? 1.121 -25.828 0.962 1 46.22 152 PRO B C 1
ATOM 2370 O O . PRO B 1 152 ? 1.335 -26.703 1.795 1 46.22 152 PRO B O 1
ATOM 2373 N N . SER B 1 153 ? 0.095 -26.125 0.275 1 40.75 153 SER B N 1
ATOM 2374 C CA . SER B 1 153 ? -0.1 -27.5 -0.146 1 40.75 153 SER B CA 1
ATOM 2375 C C . SER B 1 153 ? 1.215 -28.141 -0.59 1 40.75 153 SER B C 1
ATOM 2377 O O . SER B 1 153 ? 1.968 -27.547 -1.362 1 40.75 153 SER B O 1
ATOM 2379 N N . PRO B 1 154 ? 1.832 -29.109 0.039 1 38.62 154 PRO B N 1
ATOM 2380 C CA . PRO B 1 154 ? 2.982 -29.859 -0.458 1 38.62 154 PRO B CA 1
ATOM 2381 C C . PRO B 1 154 ? 2.869 -30.203 -1.943 1 38.62 154 PRO B C 1
ATOM 2383 O O . PRO B 1 154 ? 1.77 -30.453 -2.439 1 38.62 154 PRO B O 1
ATOM 2386 N N . LEU B 1 155 ? 3.607 -29.594 -2.84 1 38.19 155 LEU B N 1
ATOM 2387 C CA . LEU B 1 155 ? 3.668 -30.203 -4.172 1 38.19 155 LEU B CA 1
ATOM 2388 C C . LEU B 1 155 ? 3.451 -31.703 -4.102 1 38.19 155 LEU B C 1
ATOM 2390 O O . LEU B 1 155 ? 3.99 -32.375 -3.217 1 38.19 155 LEU B O 1
ATOM 2394 N N . GLY B 1 156 ? 2.27 -32.188 -4.449 1 32.94 156 GLY B N 1
ATOM 2395 C CA . GLY B 1 156 ? 1.958 -33.594 -4.625 1 32.94 156 GLY B CA 1
ATOM 2396 C C . GLY B 1 156 ? 3.115 -34.406 -5.188 1 32.94 156 GLY B C 1
ATOM 2397 O O . GLY B 1 156 ? 3.027 -34.938 -6.293 1 32.94 156 GLY B O 1
ATOM 2398 N N . TRP B 1 157 ? 4.395 -34.125 -4.988 1 31.27 157 TRP B N 1
ATOM 2399 C CA . TRP B 1 157 ? 5.277 -35.156 -5.508 1 31.27 157 TRP B CA 1
ATOM 2400 C C . TRP B 1 157 ? 5.016 -36.5 -4.816 1 31.27 157 TRP B C 1
ATOM 2402 O O . TRP B 1 157 ? 5.734 -37.469 -5.043 1 31.27 157 TRP B O 1
ATOM 2412 N N . GLU B 1 158 ? 3.799 -36.938 -4.375 1 26.06 158 GLU B N 1
ATOM 2413 C CA . GLU B 1 158 ? 3.906 -38.406 -4.355 1 26.06 158 GLU B CA 1
ATOM 2414 C C . GLU B 1 158 ? 3.869 -38.969 -5.766 1 26.06 158 GLU B C 1
ATOM 2416 O O . GLU B 1 158 ? 3.264 -38.406 -6.668 1 26.06 158 GLU B O 1
#

Foldseek 3Di:
DVVVVVVVVVVVVVVVVLVVLLVVLLVVVPPLADPLLLVLLVVCLVPPWAFLVVSCVVSVHDSVVSVVSLVSCVVVQQKDWDQDPVHNVTIIMHGDPVNNVSNVSSVVSSVVVVVVVLVPDDPVVNVVCVVVVVVVCVVVVHDDDDDPPDDPDPPPPD/DVVVVVVVVVVVVVVVVLVVLLVVLLVVVPPLADPLLLVLLVVCLVVPWAFLVVSCVVSVHDSVVSVVSLVSCVVVQQKDWDQDPVHNVTIIMHGDPNNNVSNVSSVVSSVVVVVVVLVPDDPVVNVVCVVVVVVVCVVVVHDDDDDPPDDPPPPPPD

Sequence (316 aa):
MDDVDAVTRQVLTASRLLVAVSARSLSAVEDRVTLPQFRMLVVLSTRGATKLVALADLLHVAPSTAMRMVDRLIAAGLADRQVNPDNRRETLLRLTAEGRRTVEDVTARRRTEIAAIVERLLPEKRRVLIDALAAFNEAGAEPPAPDADTEPSPLGWEMDDVDAVTRQVLTASRLLVAVSARSLSAVEDRVTLPQFRMLVVLSTRGATKLVALADLLHVAPSTAMRMVDRLIAAGLADRQVNPDNRRETLLRLTAEGRRTVEDVTARRRTEIAAIVERLLPEKRRVLIDALAAFNEAGAEPPAPDADTEPSPLGWE

Nearest PDB structures (foldseek):
  2nyx-assembly2_D  TM=9.382E-01  e=3.598E-14  Mycobacterium tuberculosis H37Rv
  4zzl-assembly1_A  TM=8.864E-01  e=5.407E-07  Pseudomonas aeruginosa
  4zzl-assembly1_B  TM=7.895E-01  e=6.100E-07  Pseudomonas aeruginosa
  2nnn-assembly3_F  TM=7.286E-01  e=1.806E-06  Pseudomonas aeruginosa
  1lnw-assembly7_A  TM=7.317E-01  e=5.349E-06  Pseudomonas aeruginosa

pLDDT: mean 87.35, std 14.21, range [25.77, 96.81]

Secondary structure (DSSP, 8-state):
-HHHHHHHHHHHHHHHHHHHHHHHHHHTT-TT--HHHHHHHHHHHHH-SEEHHHHHHHHT--HHHHHHHHHHHHHTTSEEEEEETTEEEEEEEEE-HHHHHHHHHHHHHHHHHHHHHHTTS-HHHHHHHHHHHHHHHHHTTPPPPPPTT---------/-HHHHHHHHHHHHHHHHHHHHHHHHHHTTGGG--HHHHHHHHHHHHH-SEEHHHHHHHHT--HHHHHHHHHHHHHTTSEEEEEETTEEEEEEEEE-HHHHHHHHHHHHHHHHHHHHHHTTS-HHHHHHHHHHHHHHHHHTTPPPPPPTT---------

InterPro domains:
  IPR000835 MarR-type HTH domain [PF01047] (33-91)
  IPR000835 MarR-type HTH domain [PS50995] (4-138)
  IPR000835 MarR-type HTH domain [SM00347] (26-126)
  IPR036388 Winged helix-like DNA-binding domain superfamily [G3DSA:1.10.10.10] (1-141)
  IPR036390 Winged helix DNA-binding domain superfamily [SSF46785] (6-139)
  IPR039422 Transcription regulators MarR/SlyA-like [PTHR33164] (13-138)

Radius of gyration: 20.41 Å; Cα contacts (8 Å, |Δi|>4): 393; chains: 2; bounding box: 47×76×45 Å

Solvent-accessible surface area (backbone atoms only — not comparable to full-atom values): 17047 Å² total; per-residue (Å²): 111,70,63,55,53,52,33,36,36,38,51,49,23,40,37,53,49,42,41,51,46,48,45,49,28,47,61,71,66,44,97,79,61,52,70,66,50,46,52,48,49,47,51,29,70,73,67,35,68,40,40,62,66,56,51,9,60,76,64,70,48,52,59,70,56,39,48,54,47,49,52,51,34,35,74,70,50,29,28,44,80,37,69,28,89,91,39,75,91,37,59,24,35,32,63,30,75,59,26,48,50,49,49,51,53,34,49,52,46,37,48,52,56,47,38,56,34,55,66,63,46,55,74,72,53,44,56,47,33,35,58,31,37,50,53,51,25,57,49,62,68,44,72,78,48,76,56,92,79,55,61,80,74,71,77,73,76,118,112,70,62,55,52,53,32,35,36,36,50,48,22,41,36,53,48,42,42,50,45,48,45,50,28,46,61,70,67,45,97,78,61,50,71,64,50,45,53,48,51,47,51,28,69,74,66,35,68,38,40,61,66,56,51,10,60,75,64,69,47,51,59,69,55,40,48,52,48,49,52,51,34,34,74,71,51,29,28,44,81,37,69,27,88,90,40,74,90,39,59,24,35,32,63,30,74,59,26,48,50,51,49,50,52,35,49,51,46,36,48,53,55,48,38,58,33,55,68,64,46,55,74,73,53,43,56,48,33,36,57,32,36,49,54,51,26,56,50,60,69,44,70,79,50,75,57,91,79,56,60,80,73,71,78,73,76,118